Protein AF-A0A937Q5F5-F1 (afdb_monomer_lite)

Structure (mmCIF, N/CA/C/O backbone):
data_AF-A0A937Q5F5-F1
#
_entry.id   AF-A0A937Q5F5-F1
#
loop_
_atom_site.group_PDB
_atom_site.id
_atom_site.type_symbol
_atom_site.label_atom_id
_atom_site.label_alt_id
_atom_site.label_comp_id
_atom_site.label_asym_id
_atom_site.label_entity_id
_atom_site.label_seq_id
_atom_site.pdbx_PDB_ins_code
_atom_site.Cartn_x
_atom_site.Cartn_y
_atom_site.Cartn_z
_atom_site.occupancy
_atom_site.B_iso_or_equiv
_atom_site.auth_seq_id
_atom_site.auth_comp_id
_atom_site.auth_asym_id
_atom_site.auth_atom_id
_atom_site.pdbx_PDB_model_num
ATOM 1 N N . MET A 1 1 ? -38.219 29.237 96.004 1.00 42.75 1 MET A N 1
ATOM 2 C CA . MET A 1 1 ? -37.393 30.373 95.522 1.00 42.75 1 MET A CA 1
ATOM 3 C C . MET A 1 1 ? -35.942 29.954 95.736 1.00 42.75 1 MET A C 1
ATOM 5 O O . MET A 1 1 ? -35.649 29.585 96.855 1.00 42.75 1 MET A O 1
ATOM 9 N N . ASN A 1 2 ? -35.033 29.831 94.769 1.00 38.66 2 ASN A N 1
ATOM 10 C CA . ASN A 1 2 ? -34.826 30.553 93.514 1.00 38.66 2 ASN A CA 1
ATOM 11 C C . ASN A 1 2 ? -34.234 29.607 92.431 1.00 38.66 2 ASN A C 1
ATOM 13 O O . ASN A 1 2 ? -33.636 28.589 92.769 1.00 38.66 2 ASN A O 1
ATOM 17 N N . LYS A 1 3 ? -34.469 29.914 91.149 1.00 40.62 3 LYS A N 1
ATOM 18 C CA . LYS A 1 3 ? -34.240 29.069 89.954 1.00 40.62 3 LYS A CA 1
ATOM 19 C C . LYS A 1 3 ? -32.869 29.317 89.302 1.00 40.62 3 LYS A C 1
ATOM 21 O O . LYS A 1 3 ? -32.500 30.478 89.202 1.00 40.62 3 LYS A O 1
ATOM 26 N N . GLN A 1 4 ? -32.235 28.259 88.767 1.00 42.19 4 GLN A N 1
ATOM 27 C CA . GLN A 1 4 ? -31.394 28.172 87.536 1.00 42.19 4 GLN A CA 1
ATOM 28 C C . GLN A 1 4 ? -30.509 26.907 87.652 1.00 42.19 4 GLN A C 1
ATOM 30 O O . GLN A 1 4 ? -29.525 26.911 88.374 1.00 42.19 4 GLN A O 1
ATOM 35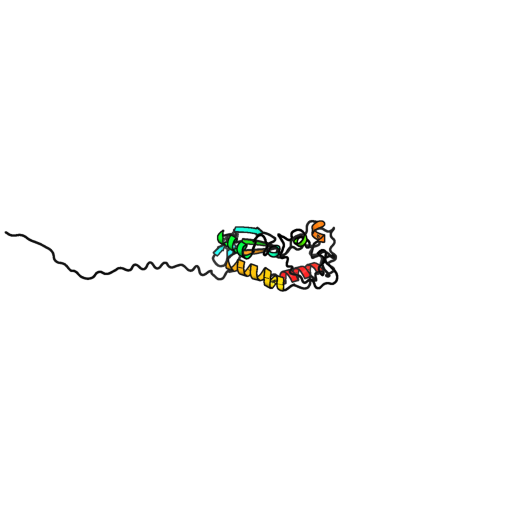 N N . ALA A 1 5 ? -30.905 25.703 87.232 1.00 44.06 5 ALA A N 1
ATOM 36 C CA . ALA A 1 5 ? -31.218 25.184 85.895 1.00 44.06 5 ALA A CA 1
ATOM 37 C C . ALA A 1 5 ? -30.025 25.145 84.910 1.00 44.06 5 ALA A C 1
ATOM 39 O O . ALA A 1 5 ? -29.689 26.147 84.295 1.00 44.06 5 ALA A O 1
ATOM 40 N N . PHE A 1 6 ? -29.532 23.913 84.705 1.00 36.31 6 PHE A N 1
ATOM 41 C CA . PHE A 1 6 ? -29.206 23.307 83.405 1.00 36.31 6 PHE A CA 1
ATOM 42 C C . PHE A 1 6 ? -28.008 23.855 82.600 1.00 36.31 6 PHE A C 1
ATOM 44 O O . PHE A 1 6 ? -28.139 24.828 81.873 1.00 36.31 6 PHE A O 1
ATOM 51 N N . LEU A 1 7 ? -26.887 23.117 82.589 1.00 39.84 7 LEU A N 1
ATOM 52 C CA . LEU A 1 7 ? -26.478 22.250 81.461 1.00 39.84 7 LEU A CA 1
ATOM 53 C C . LEU A 1 7 ? -25.015 21.797 81.597 1.00 39.84 7 LEU A C 1
ATOM 55 O O . LEU A 1 7 ? -24.061 22.551 81.439 1.00 39.84 7 LEU A O 1
ATOM 59 N N . THR A 1 8 ? -24.865 20.504 81.851 1.00 44.53 8 THR A N 1
ATOM 60 C CA . THR A 1 8 ? -23.674 19.690 81.614 1.00 44.53 8 THR A CA 1
ATOM 61 C C . THR A 1 8 ? -23.491 19.444 80.113 1.00 44.53 8 THR A C 1
ATOM 63 O O . THR A 1 8 ? -24.462 19.088 79.451 1.00 44.53 8 THR A O 1
ATOM 66 N N . ARG A 1 9 ? -22.251 19.521 79.597 1.00 41.06 9 ARG A N 1
ATOM 67 C CA . ARG A 1 9 ? -21.577 18.463 78.797 1.00 41.06 9 ARG A CA 1
ATOM 68 C C . ARG A 1 9 ? -20.384 18.984 77.977 1.00 41.06 9 ARG A C 1
ATOM 70 O O . ARG A 1 9 ? -20.542 19.814 77.097 1.00 41.06 9 ARG A O 1
ATOM 77 N N . ARG A 1 10 ? -19.237 18.341 78.234 1.00 40.47 10 ARG A N 1
ATOM 78 C CA . ARG A 1 10 ? -18.245 17.811 77.275 1.00 40.47 10 ARG A CA 1
ATOM 79 C C . ARG A 1 10 ? -17.782 18.727 76.136 1.00 40.47 10 ARG A C 1
ATOM 81 O O . ARG A 1 10 ? -18.389 18.765 75.072 1.00 40.47 10 ARG A O 1
ATOM 88 N N . TRP A 1 11 ? -16.599 19.299 76.328 1.00 39.03 11 TRP A N 1
ATOM 89 C CA . TRP A 1 11 ? -15.715 19.742 75.255 1.00 39.03 11 TRP A CA 1
ATOM 90 C C . TRP A 1 11 ? -14.651 18.668 75.040 1.00 39.03 11 TRP A C 1
ATOM 92 O O . TRP A 1 11 ? -13.646 18.670 75.735 1.00 39.03 11 TRP A O 1
ATOM 102 N N . ASP A 1 12 ? -14.889 17.746 74.108 1.00 42.41 12 ASP A N 1
ATOM 103 C CA . ASP A 1 12 ? -13.858 16.827 73.625 1.00 42.41 12 ASP A CA 1
ATOM 104 C C . ASP A 1 12 ? -13.930 16.715 72.098 1.00 42.41 12 ASP A C 1
ATOM 106 O O . ASP A 1 12 ? -14.893 16.205 71.529 1.00 42.41 12 ASP A O 1
ATOM 110 N N . LEU A 1 13 ? -12.831 17.160 71.485 1.00 37.19 13 LEU A N 1
ATOM 111 C CA . LEU A 1 13 ? -12.230 16.645 70.257 1.00 37.19 13 LEU A CA 1
ATOM 112 C C . LEU A 1 13 ? -12.966 16.910 68.933 1.00 37.19 13 LEU A C 1
ATOM 114 O O . LEU A 1 13 ? -13.782 16.136 68.437 1.00 37.19 13 LEU A O 1
ATOM 118 N N . ILE A 1 14 ? -12.500 17.982 68.290 1.00 43.34 14 ILE A N 1
ATOM 119 C CA . ILE A 1 14 ? -12.556 18.231 66.849 1.00 43.34 14 ILE A CA 1
ATOM 120 C C . ILE A 1 14 ? -11.994 16.999 66.114 1.00 43.34 14 ILE A C 1
ATOM 122 O O . ILE A 1 14 ? -10.783 16.795 66.050 1.00 43.34 14 ILE A O 1
ATOM 126 N N . ARG A 1 15 ? -12.870 16.163 65.546 1.00 40.41 15 ARG A N 1
ATOM 127 C CA . ARG A 1 15 ? -12.501 15.177 64.522 1.00 40.41 15 ARG A CA 1
ATOM 128 C C . ARG A 1 15 ? -12.729 15.800 63.151 1.00 40.41 15 ARG A C 1
ATOM 130 O O . ARG A 1 15 ? -13.853 15.882 62.669 1.00 40.41 15 ARG A O 1
ATOM 137 N N . ILE A 1 16 ? -11.633 16.240 62.544 1.00 44.41 16 ILE A N 1
ATOM 138 C CA . ILE A 1 16 ? -11.547 16.629 61.137 1.00 44.41 16 ILE A CA 1
ATOM 139 C C . ILE A 1 16 ? -11.804 15.368 60.302 1.00 44.41 16 ILE A C 1
ATOM 141 O O . ILE A 1 16 ? -10.960 14.475 60.231 1.00 44.41 16 ILE A O 1
ATOM 145 N N . GLY A 1 17 ? -12.992 15.268 59.711 1.00 38.72 17 GLY A N 1
ATOM 146 C CA . GLY A 1 17 ? -13.320 14.233 58.738 1.00 38.72 17 GL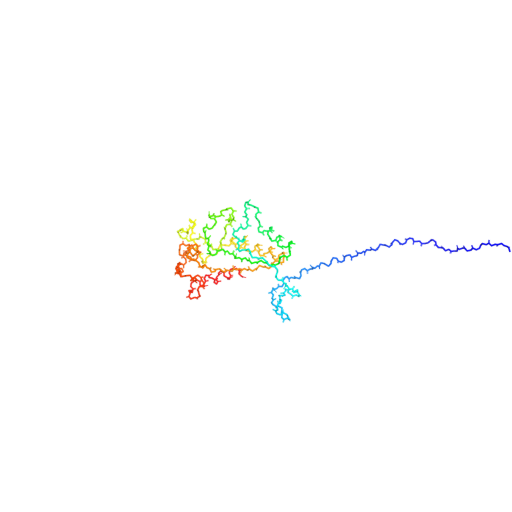Y A CA 1
ATOM 147 C C . GLY A 1 17 ? -12.706 14.576 57.385 1.00 38.72 17 GLY A C 1
ATOM 148 O O . GLY A 1 17 ? -13.282 15.348 56.626 1.00 38.72 17 GLY A O 1
ATOM 149 N N . TRP A 1 18 ? -11.544 14.002 57.074 1.00 44.38 18 TRP A N 1
ATOM 150 C CA . TRP A 1 18 ? -11.030 13.967 55.707 1.00 44.38 18 TRP A CA 1
ATOM 151 C C . TRP A 1 18 ? -11.821 12.923 54.916 1.00 44.38 18 TRP A C 1
ATOM 153 O O . TRP A 1 18 ? -11.555 11.725 55.004 1.00 44.38 18 TRP A O 1
ATOM 163 N N . LEU A 1 19 ? -12.816 13.376 54.155 1.00 43.62 19 LEU A N 1
ATOM 164 C CA . LEU A 1 19 ? -13.465 12.553 53.141 1.00 43.62 19 LEU A CA 1
ATOM 165 C C . LEU A 1 19 ? -12.536 12.508 51.918 1.00 43.62 19 LEU A C 1
ATOM 167 O O . LEU A 1 19 ? -12.553 13.397 51.070 1.00 43.62 19 LEU A O 1
ATOM 171 N N . VAL A 1 20 ? -11.678 11.491 51.846 1.00 47.59 20 VAL A N 1
ATOM 172 C CA . VAL A 1 20 ? -10.929 11.191 50.621 1.00 47.59 20 VAL A CA 1
ATOM 173 C C . VAL A 1 20 ? -11.903 10.523 49.654 1.00 47.59 20 VAL A C 1
ATOM 175 O O . VAL A 1 20 ? -12.188 9.331 49.753 1.00 47.59 20 VAL A O 1
ATOM 178 N N . LEU A 1 21 ? -12.442 11.310 48.723 1.00 48.53 21 LEU A N 1
ATOM 179 C CA . LEU A 1 21 ? -13.086 10.799 47.519 1.00 48.53 21 LEU A CA 1
ATOM 180 C C . LEU A 1 21 ? -11.994 10.146 46.664 1.00 48.53 21 LEU A C 1
ATOM 182 O O . LEU A 1 21 ? -11.306 10.806 45.887 1.00 48.53 21 LEU A O 1
ATOM 186 N N . LEU A 1 22 ? -11.807 8.837 46.842 1.00 47.66 22 LEU A N 1
ATOM 187 C CA . LEU A 1 22 ? -11.094 8.009 45.879 1.00 47.66 22 LEU A CA 1
ATOM 188 C C . LEU A 1 22 ? -11.922 8.010 44.591 1.00 47.66 22 LEU A C 1
ATOM 190 O O . LEU A 1 22 ? -12.813 7.184 44.402 1.00 47.66 22 LEU A O 1
ATOM 194 N N . LEU A 1 23 ? -11.627 8.957 43.699 1.00 51.00 23 LEU A N 1
ATOM 195 C CA . LEU A 1 23 ? -11.860 8.778 42.275 1.00 51.00 23 LEU A CA 1
ATOM 196 C C . LEU A 1 23 ? -11.047 7.548 41.880 1.00 51.00 23 LEU A C 1
ATOM 198 O O . LEU A 1 23 ? -9.856 7.637 41.585 1.00 51.00 23 LEU A O 1
ATOM 202 N N . ALA A 1 24 ? -11.688 6.382 41.916 1.00 47.09 24 ALA A N 1
ATOM 203 C CA . ALA A 1 24 ? -11.246 5.252 41.133 1.00 47.09 24 ALA A CA 1
ATOM 204 C C . ALA A 1 24 ? -11.334 5.719 39.679 1.00 47.09 24 ALA A C 1
ATOM 206 O O . ALA A 1 24 ? -12.370 5.596 39.027 1.00 47.09 24 ALA A O 1
ATOM 207 N N . ALA A 1 25 ? -10.253 6.326 39.188 1.00 48.62 25 ALA A N 1
ATOM 208 C CA . ALA A 1 25 ? -9.979 6.359 37.775 1.00 48.62 25 ALA A CA 1
ATOM 209 C C . ALA A 1 25 ? -9.931 4.888 37.389 1.00 48.62 25 ALA A C 1
ATOM 211 O O . ALA A 1 25 ? -8.908 4.231 37.585 1.00 48.62 25 ALA A O 1
ATOM 212 N N . ALA A 1 26 ? -11.068 4.356 36.936 1.00 45.88 26 ALA A N 1
ATOM 213 C CA . ALA A 1 26 ? -11.103 3.118 36.203 1.00 45.88 26 ALA A CA 1
ATOM 214 C C . ALA A 1 26 ? -10.119 3.352 35.067 1.00 45.88 26 ALA A C 1
ATOM 216 O O . ALA A 1 26 ? -10.419 4.018 34.077 1.00 45.88 26 ALA A O 1
ATOM 217 N N . HIS A 1 27 ? -8.891 2.889 35.271 1.00 42.22 27 HIS A N 1
ATOM 218 C CA . HIS A 1 27 ? -8.016 2.613 34.172 1.00 42.22 27 HIS A CA 1
ATOM 219 C C . HIS A 1 27 ? -8.824 1.583 33.411 1.00 42.22 27 HIS A C 1
ATOM 221 O O . HIS A 1 27 ? -8.938 0.433 33.835 1.00 42.22 27 HIS A O 1
ATOM 227 N N . VAL A 1 28 ? -9.480 2.030 32.340 1.00 46.34 28 VAL A N 1
ATOM 228 C CA . VAL A 1 28 ? -9.806 1.142 31.244 1.00 46.34 28 VAL A CA 1
ATOM 229 C C . VAL A 1 28 ? -8.432 0.689 30.789 1.00 46.34 28 VAL A C 1
ATOM 231 O O . VAL A 1 28 ? -7.784 1.323 29.962 1.00 46.34 28 VAL A O 1
ATOM 234 N N . THR A 1 29 ? -7.919 -0.345 31.451 1.00 41.41 29 THR A N 1
ATOM 235 C CA . T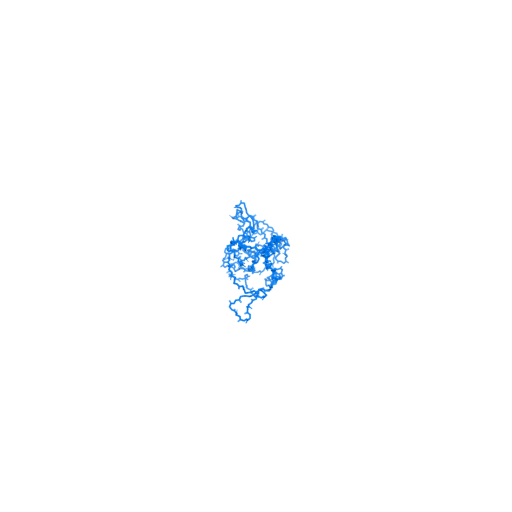HR A 1 29 ? -6.843 -1.144 30.925 1.00 41.41 29 THR A CA 1
ATOM 236 C C . THR A 1 29 ? -7.399 -1.579 29.589 1.00 41.41 29 THR A C 1
ATOM 238 O O . THR A 1 29 ? -8.401 -2.294 29.523 1.00 41.41 29 THR A O 1
ATOM 241 N N . ALA A 1 30 ? -6.855 -1.003 28.517 1.00 47.16 30 ALA A N 1
ATOM 242 C CA . ALA A 1 30 ? -7.168 -1.456 27.184 1.00 47.16 30 ALA A CA 1
ATOM 243 C C . ALA A 1 30 ? -6.852 -2.948 27.212 1.00 47.16 30 ALA A C 1
ATOM 245 O O . ALA A 1 30 ? -5.687 -3.335 27.325 1.00 47.16 30 ALA A O 1
ATOM 246 N N . ALA A 1 31 ? -7.901 -3.777 27.244 1.00 47.53 31 ALA A N 1
ATOM 247 C CA . ALA A 1 31 ? -7.747 -5.203 27.057 1.00 47.53 31 ALA A CA 1
ATOM 248 C C . ALA A 1 31 ? -6.872 -5.362 25.807 1.00 47.53 31 ALA A C 1
ATOM 250 O O . ALA A 1 31 ? -7.068 -4.581 24.865 1.00 47.53 31 ALA A O 1
ATOM 251 N N . PRO A 1 32 ? -5.877 -6.270 25.815 1.00 49.59 32 PRO A N 1
ATOM 252 C CA . PRO A 1 32 ? -5.025 -6.469 24.651 1.00 49.59 32 PRO A CA 1
ATOM 253 C C . PRO A 1 32 ? -5.940 -6.563 23.437 1.00 49.59 32 PRO A C 1
ATOM 255 O O . PRO A 1 32 ? -6.878 -7.360 23.472 1.00 49.59 32 PRO A O 1
ATOM 258 N N . ALA A 1 33 ? -5.737 -5.669 22.462 1.00 60.97 33 ALA A N 1
ATOM 259 C CA . ALA A 1 33 ? -6.608 -5.561 21.302 1.00 60.97 33 ALA A CA 1
ATOM 260 C C . ALA A 1 33 ? -6.712 -6.955 20.679 1.00 60.97 33 ALA A C 1
ATOM 262 O O . ALA A 1 33 ? -5.737 -7.504 20.162 1.00 60.97 33 ALA A O 1
ATOM 263 N N . GLY A 1 34 ? -7.870 -7.572 20.856 1.00 67.38 34 GLY A N 1
ATOM 264 C CA . GLY A 1 34 ? -8.220 -8.833 20.259 1.00 67.38 34 GLY A CA 1
ATOM 265 C C . GLY A 1 34 ? -8.436 -8.639 18.767 1.00 67.38 34 GLY A C 1
ATOM 266 O O . GLY A 1 34 ? -8.537 -7.534 18.231 1.00 67.38 34 GLY A O 1
ATOM 267 N N . ARG A 1 35 ? -8.500 -9.758 18.058 1.00 85.38 35 ARG A N 1
ATOM 268 C CA . ARG A 1 35 ? -8.834 -9.758 16.639 1.00 85.38 35 ARG A CA 1
ATOM 269 C C . ARG A 1 35 ? -10.254 -9.212 16.456 1.00 85.38 35 ARG A C 1
ATOM 271 O O . ARG A 1 35 ? -11.175 -9.703 17.104 1.00 85.38 35 ARG A O 1
ATOM 278 N N . LEU A 1 36 ? -10.428 -8.246 15.550 1.00 91.62 36 LEU A N 1
ATOM 279 C CA . LEU A 1 36 ? -11.756 -7.822 15.109 1.00 91.62 36 LEU A CA 1
ATOM 280 C C . LEU A 1 36 ? -12.452 -9.011 14.439 1.00 91.62 36 LEU A C 1
ATOM 282 O O . LEU A 1 36 ? -11.933 -9.597 13.487 1.00 91.62 36 LEU A O 1
ATOM 286 N N . GLU A 1 37 ? -13.618 -9.379 14.946 1.00 93.75 37 GLU A N 1
ATOM 287 C CA . GLU A 1 37 ? -14.374 -10.535 14.478 1.00 93.75 37 GLU A CA 1
ATOM 288 C C . GLU A 1 37 ? -15.873 -10.232 14.459 1.00 93.75 37 GLU A C 1
ATOM 290 O O . GLU A 1 37 ? -16.355 -9.345 15.165 1.00 93.75 37 GLU A O 1
ATOM 295 N N . ILE A 1 38 ? -16.631 -10.972 13.652 1.00 94.25 38 ILE A N 1
ATOM 296 C CA . ILE A 1 38 ? -18.095 -10.896 13.671 1.00 94.25 38 ILE A CA 1
ATOM 297 C C . ILE A 1 38 ? -18.582 -11.439 15.022 1.00 94.25 38 ILE A C 1
ATOM 299 O O . ILE A 1 38 ? -18.146 -12.505 15.461 1.00 94.25 38 ILE A O 1
ATOM 303 N N . CYS A 1 39 ? -19.476 -10.722 15.706 1.00 91.88 39 CYS A N 1
ATOM 304 C CA . CYS A 1 39 ? -20.001 -11.146 17.000 1.00 91.88 39 CYS A CA 1
ATOM 305 C C . CYS A 1 39 ? -20.879 -12.407 16.843 1.00 91.88 39 CYS A C 1
ATOM 307 O O . CYS A 1 39 ? -21.925 -12.336 16.197 1.00 91.88 39 CYS A O 1
ATOM 309 N N . PRO A 1 40 ? -20.539 -13.549 17.481 1.00 90.50 40 PRO A N 1
ATOM 310 C CA . PRO A 1 40 ? -21.291 -14.796 17.307 1.00 90.50 40 PRO A CA 1
ATOM 311 C C . PRO A 1 40 ? -22.741 -14.726 17.802 1.00 90.50 40 PRO A C 1
ATOM 313 O O . PRO A 1 40 ? -23.604 -15.427 17.286 1.00 90.50 40 PRO A O 1
ATOM 316 N N . LYS A 1 41 ? -23.013 -13.892 18.817 1.00 91.62 41 LYS A N 1
ATOM 317 C CA . LYS A 1 41 ? -24.359 -13.708 19.388 1.00 91.62 41 LYS A CA 1
ATOM 318 C C . LYS A 1 41 ? -25.203 -12.700 18.606 1.00 91.62 41 LYS A C 1
ATOM 320 O O . LYS A 1 41 ? -26.427 -12.781 18.635 1.00 91.62 41 LYS A O 1
ATOM 325 N N . HIS A 1 42 ? -24.553 -11.752 17.930 1.00 90.31 42 HIS A N 1
ATOM 326 C CA . HIS A 1 42 ? -25.201 -10.681 17.180 1.00 90.31 42 HIS A CA 1
ATOM 327 C C . HIS A 1 42 ? -24.430 -10.436 15.871 1.00 90.31 42 HIS A C 1
ATOM 329 O O . HIS A 1 42 ? -23.615 -9.516 15.812 1.00 90.31 42 HIS A O 1
ATOM 335 N N . PRO A 1 43 ? -24.677 -11.231 14.812 1.00 90.88 43 PRO A N 1
ATOM 336 C CA . PRO A 1 43 ? -23.837 -11.264 13.607 1.00 90.88 43 PRO A CA 1
ATOM 337 C C . PRO A 1 43 ? -23.850 -9.970 12.775 1.00 90.88 43 PRO A C 1
ATOM 339 O O . PRO A 1 43 ? -23.111 -9.859 11.804 1.00 90.88 43 PRO A O 1
ATOM 342 N N . TYR A 1 44 ? -24.663 -8.984 13.158 1.00 90.12 44 TYR A N 1
ATOM 343 C CA . TYR A 1 44 ? -24.685 -7.642 12.570 1.00 90.12 44 TYR A CA 1
ATOM 344 C C . TYR A 1 44 ? -23.647 -6.683 13.175 1.00 90.12 44 TYR A C 1
ATOM 346 O O . TYR A 1 44 ? -23.510 -5.560 12.698 1.00 90.12 44 TYR A O 1
ATOM 354 N N . TYR A 1 45 ? -22.932 -7.096 14.225 1.00 91.25 45 TYR A N 1
ATOM 355 C CA . TYR A 1 45 ? -21.942 -6.272 14.918 1.00 91.25 45 TYR A CA 1
ATOM 356 C C . TYR A 1 45 ? -20.576 -6.943 14.926 1.00 91.25 45 TYR A C 1
ATOM 358 O O . TYR A 1 45 ? -20.468 -8.171 14.956 1.00 91.25 45 TYR A O 1
ATOM 366 N N . PHE A 1 46 ? -19.527 -6.129 14.986 1.00 94.75 46 PHE A N 1
ATOM 367 C CA . PHE A 1 46 ? -18.189 -6.621 15.273 1.00 94.75 46 PHE A CA 1
ATOM 368 C C . PHE A 1 46 ? -17.952 -6.699 16.779 1.00 94.75 46 PHE A C 1
ATOM 370 O O . PHE A 1 46 ? -18.602 -6.013 17.575 1.00 94.75 46 PHE A O 1
ATOM 377 N N . ARG A 1 47 ? -16.984 -7.519 17.175 1.00 93.00 47 ARG A N 1
ATOM 378 C CA . ARG A 1 47 ? -16.395 -7.490 18.508 1.00 93.00 47 ARG A CA 1
ATOM 379 C C . ARG A 1 47 ? -14.876 -7.524 18.437 1.00 93.00 47 ARG A C 1
ATOM 381 O O . ARG A 1 47 ? -14.296 -8.045 17.492 1.00 93.00 47 ARG A O 1
ATOM 388 N N . ASP A 1 48 ? -14.266 -6.977 19.473 1.00 89.81 48 ASP A N 1
ATOM 389 C CA . ASP A 1 48 ? -12.845 -7.069 19.772 1.00 89.81 48 ASP A CA 1
ATOM 390 C C . ASP A 1 48 ? -12.737 -7.522 21.235 1.00 89.81 48 ASP A C 1
ATOM 392 O O . ASP A 1 48 ? -13.044 -6.772 22.173 1.00 89.81 48 ASP A O 1
ATOM 396 N N . GLY A 1 49 ? -12.418 -8.806 21.418 1.00 87.38 49 GLY A N 1
ATOM 397 C CA . GLY A 1 49 ? -12.502 -9.469 22.714 1.00 87.38 49 GLY A CA 1
ATOM 398 C C . GLY A 1 49 ? -13.941 -9.470 23.240 1.00 87.38 49 GLY A C 1
ATOM 399 O O . GLY A 1 49 ? -14.831 -10.095 22.654 1.00 87.38 49 GLY A O 1
ATOM 400 N N . SER A 1 50 ? -14.166 -8.780 24.359 1.00 84.62 50 SER A N 1
ATOM 401 C CA . SER A 1 50 ? -15.488 -8.592 24.974 1.00 84.62 50 SER A CA 1
ATOM 402 C C . SER A 1 50 ? -16.204 -7.309 24.532 1.00 84.62 50 SER A C 1
ATOM 404 O O . SER A 1 50 ? -17.373 -7.120 24.870 1.00 84.62 50 SER A O 1
ATOM 406 N N . ARG A 1 51 ? -15.529 -6.417 23.795 1.00 86.88 51 ARG A N 1
ATOM 407 C CA . ARG A 1 51 ? -16.087 -5.124 23.376 1.00 86.88 51 ARG A CA 1
ATOM 408 C C . ARG A 1 51 ? -16.880 -5.292 22.088 1.00 86.88 51 ARG A C 1
ATOM 410 O O . ARG A 1 51 ? -16.352 -5.842 21.129 1.00 86.88 51 ARG A O 1
ATOM 417 N N . HIS A 1 52 ? -18.102 -4.771 22.035 1.00 90.62 52 HIS A N 1
ATOM 418 C CA . HIS A 1 52 ? -18.811 -4.590 20.767 1.00 90.62 52 HIS A CA 1
ATOM 419 C C . HIS A 1 52 ? -18.244 -3.369 20.041 1.00 90.62 52 HIS A C 1
ATOM 421 O O . HIS A 1 52 ? -18.016 -2.330 20.661 1.00 90.62 52 HIS A O 1
ATOM 427 N N . ILE A 1 53 ? -18.022 -3.502 18.737 1.00 92.44 53 ILE A N 1
ATOM 428 C CA . ILE A 1 53 ? -17.418 -2.478 17.890 1.00 92.44 53 ILE A CA 1
ATOM 429 C C . ILE A 1 53 ? -18.405 -2.102 16.787 1.00 92.44 53 ILE A C 1
ATOM 431 O O . ILE A 1 53 ? -18.912 -2.956 16.057 1.00 92.44 53 ILE A O 1
ATOM 435 N N . VAL A 1 54 ? -18.639 -0.799 16.655 1.00 92.81 54 VAL A N 1
ATOM 436 C CA . VAL A 1 54 ? -19.221 -0.183 15.461 1.00 92.81 54 VAL A CA 1
ATOM 437 C C . VAL A 1 54 ? -18.083 0.529 14.745 1.00 92.81 54 VAL A C 1
ATOM 439 O O . VAL A 1 54 ? -17.378 1.326 15.366 1.00 92.81 54 VAL A O 1
ATOM 442 N N . LEU A 1 55 ? -17.882 0.215 13.467 1.00 94.25 55 LEU A N 1
ATOM 443 C CA . LEU A 1 55 ? -16.887 0.891 12.641 1.00 94.25 55 LEU A CA 1
ATOM 444 C C . LEU A 1 55 ? -17.487 2.204 12.134 1.00 94.25 55 LEU A C 1
ATOM 446 O O . LEU A 1 55 ? -18.465 2.204 11.390 1.00 94.25 55 LEU A O 1
ATOM 450 N N . VAL A 1 56 ? -16.909 3.317 12.568 1.00 95.62 56 VAL A N 1
ATOM 451 C CA . VAL A 1 56 ? -17.229 4.673 12.122 1.00 95.62 56 VAL A CA 1
ATOM 452 C C . VAL A 1 56 ? -16.013 5.170 11.369 1.00 95.62 56 VAL A C 1
ATOM 454 O O . VAL A 1 56 ? -14.923 5.263 11.937 1.00 95.62 56 VAL A O 1
ATOM 457 N N . GLY A 1 57 ? -16.194 5.406 10.073 1.00 93.69 57 GLY A N 1
ATOM 458 C CA . GLY A 1 57 ? -15.094 5.328 9.133 1.00 93.69 57 GLY A CA 1
ATOM 459 C C . GLY A 1 57 ? -14.997 6.454 8.123 1.00 93.69 57 GLY A C 1
ATOM 460 O O . GLY A 1 57 ? -15.993 7.078 7.764 1.00 93.69 57 GLY A O 1
ATOM 461 N N . VAL A 1 58 ? -13.783 6.634 7.608 1.00 93.50 58 VAL A N 1
ATOM 462 C CA . VAL A 1 58 ? -13.481 7.458 6.433 1.00 93.50 58 VAL A CA 1
ATOM 463 C C . VAL A 1 58 ? -12.713 6.639 5.391 1.00 93.50 58 VAL A C 1
ATOM 465 O O . VAL A 1 58 ? -12.131 5.597 5.697 1.00 93.50 58 VAL A O 1
ATOM 468 N N . SER A 1 59 ? -12.726 7.100 4.140 1.00 89.62 59 SER A N 1
ATOM 469 C CA . SER A 1 59 ? -12.001 6.465 3.035 1.00 89.62 59 SER A CA 1
ATOM 470 C C . SER A 1 59 ? -11.098 7.484 2.350 1.00 89.62 59 SER A C 1
ATOM 472 O O . SER A 1 59 ? -11.535 8.197 1.446 1.00 89.62 59 SER A O 1
ATOM 474 N N . ASP A 1 60 ? -9.826 7.500 2.725 1.00 82.06 60 ASP A N 1
ATOM 475 C CA . ASP A 1 60 ? -8.764 8.246 2.065 1.00 82.06 60 ASP A CA 1
ATOM 476 C C . ASP A 1 60 ? -7.781 7.259 1.426 1.00 82.06 60 ASP A C 1
ATOM 478 O O . ASP A 1 60 ? -7.074 6.511 2.076 1.00 82.06 60 ASP A O 1
ATOM 482 N N . ARG A 1 61 ? -7.755 7.212 0.097 1.00 86.94 61 ARG A N 1
ATOM 483 C CA . ARG A 1 61 ? -7.092 6.121 -0.634 1.00 86.94 61 ARG A CA 1
ATOM 484 C C . ARG A 1 61 ? -5.590 6.315 -0.858 1.00 86.94 61 ARG A C 1
ATOM 486 O O . ARG A 1 61 ? -4.953 5.459 -1.449 1.00 86.94 61 ARG A O 1
ATOM 493 N N . GLN A 1 62 ? -5.033 7.466 -0.485 1.00 86.94 62 GLN A N 1
ATOM 494 C CA . GLN A 1 62 ? -3.727 7.925 -0.986 1.00 86.94 62 GLN A CA 1
ATOM 495 C C . GLN A 1 62 ? -2.743 8.319 0.119 1.00 86.94 62 GLN A C 1
ATOM 497 O O . GLN A 1 62 ? -1.732 8.971 -0.157 1.00 86.94 62 GLN A O 1
ATOM 502 N N . LEU A 1 63 ? -3.009 7.956 1.376 1.00 89.25 63 LEU A N 1
ATOM 503 C CA . LEU A 1 63 ? -2.200 8.426 2.499 1.00 89.25 63 LEU A CA 1
ATOM 504 C C . LEU A 1 63 ? -0.749 7.948 2.406 1.00 89.25 63 LEU A C 1
ATOM 506 O O . LEU A 1 63 ? 0.161 8.713 2.723 1.00 89.25 63 LEU A O 1
ATOM 510 N N . PHE A 1 64 ? -0.503 6.738 1.898 1.00 89.38 64 PHE A N 1
ATOM 511 C CA . PHE A 1 64 ? 0.857 6.232 1.691 1.00 89.38 64 PHE A CA 1
ATOM 512 C C . PHE A 1 64 ? 1.639 6.984 0.597 1.00 89.38 64 PHE A C 1
ATOM 514 O O . PHE A 1 64 ? 2.870 7.022 0.655 1.00 89.38 64 PHE A O 1
ATOM 521 N N . SER A 1 65 ? 0.947 7.633 -0.348 1.00 84.38 65 SER A N 1
ATOM 522 C CA . SER A 1 65 ? 1.550 8.449 -1.413 1.00 84.38 65 SER A CA 1
ATOM 523 C C . SER A 1 65 ? 1.735 9.917 -1.019 1.00 84.38 65 SER A C 1
ATOM 525 O O . SER A 1 65 ? 2.721 10.536 -1.417 1.00 84.38 65 SER A O 1
ATOM 527 N N . ILE A 1 66 ? 0.801 10.482 -0.246 1.00 88.19 66 ILE A N 1
ATOM 528 C CA . ILE A 1 66 ? 0.904 11.856 0.264 1.00 88.19 66 ILE A CA 1
ATOM 529 C C . ILE A 1 66 ? 1.906 11.884 1.417 1.00 88.19 66 ILE A C 1
ATOM 531 O O . ILE A 1 66 ? 2.857 12.653 1.358 1.00 88.19 66 ILE A O 1
ATOM 535 N N . TRP A 1 67 ? 1.720 11.015 2.420 1.00 90.00 67 TRP A N 1
ATOM 536 C CA . TRP A 1 67 ? 2.496 10.817 3.655 1.00 90.00 67 TRP A CA 1
ATOM 537 C C . TRP A 1 67 ? 2.774 12.085 4.469 1.00 90.00 67 TRP A C 1
ATOM 539 O O . TRP A 1 67 ? 2.327 12.206 5.610 1.00 90.00 67 TRP A O 1
ATOM 549 N N . ARG A 1 68 ? 3.510 13.030 3.883 1.00 89.50 68 ARG A N 1
ATOM 550 C CA . ARG A 1 68 ? 3.737 14.406 4.324 1.00 89.50 68 ARG A CA 1
ATOM 551 C C . ARG A 1 68 ? 3.941 15.308 3.103 1.00 89.50 68 ARG A C 1
ATOM 553 O O . ARG A 1 68 ? 4.627 14.901 2.164 1.00 89.50 68 ARG A O 1
ATOM 560 N N . ASN A 1 69 ? 3.432 16.538 3.151 1.00 85.19 69 ASN A N 1
ATOM 561 C CA . ASN A 1 69 ? 3.663 17.541 2.104 1.00 85.19 69 ASN A CA 1
ATOM 562 C C . ASN A 1 69 ? 3.967 18.938 2.670 1.00 85.19 69 ASN A C 1
ATOM 564 O O . ASN A 1 69 ? 3.818 19.196 3.866 1.00 85.19 69 ASN A O 1
ATOM 568 N N . ASP A 1 70 ? 4.409 19.832 1.789 1.00 80.88 70 ASP A N 1
ATOM 569 C CA . ASP A 1 70 ? 4.770 21.226 2.078 1.00 80.88 70 ASP A CA 1
ATOM 570 C C . ASP A 1 70 ? 3.571 22.096 2.491 1.00 80.88 70 ASP A C 1
ATOM 572 O O . ASP A 1 70 ? 3.736 23.091 3.193 1.00 80.88 70 ASP A O 1
ATOM 576 N N . LYS A 1 71 ? 2.352 21.679 2.135 1.00 82.75 71 LYS A N 1
ATOM 577 C CA . LYS A 1 71 ? 1.088 22.300 2.561 1.00 82.75 71 LYS A CA 1
ATOM 578 C C . LYS A 1 71 ? 0.674 21.938 3.991 1.00 82.75 71 LYS A C 1
ATOM 580 O O . LYS A 1 71 ? -0.390 22.353 4.440 1.00 82.75 71 LYS A O 1
ATOM 585 N N . GLY A 1 72 ? 1.500 21.177 4.711 1.00 86.94 72 GLY A N 1
ATOM 586 C CA . GLY A 1 72 ? 1.322 20.888 6.133 1.00 86.94 72 GLY A CA 1
ATOM 587 C C . GLY A 1 72 ? 0.604 19.575 6.447 1.00 86.94 72 GLY A C 1
ATOM 588 O O . GLY A 1 72 ? 0.398 19.286 7.630 1.00 86.94 72 GLY A O 1
ATOM 589 N N . PHE A 1 73 ? 0.265 18.756 5.441 1.00 89.75 73 PHE A N 1
ATOM 590 C CA . PHE A 1 73 ? -0.271 17.417 5.695 1.00 89.75 73 PHE A CA 1
ATOM 591 C C . PHE A 1 73 ? 0.769 16.547 6.406 1.00 89.75 73 PHE A C 1
ATOM 593 O O . PHE A 1 73 ? 1.953 16.546 6.061 1.00 89.75 73 PHE A O 1
ATOM 600 N N . SER A 1 74 ? 0.306 15.754 7.369 1.00 92.69 74 SER A N 1
ATOM 601 C CA . SER A 1 74 ? 1.091 14.722 8.035 1.00 92.69 74 SER A CA 1
ATOM 602 C C . SER A 1 74 ? 0.187 13.556 8.389 1.00 92.69 74 SER A C 1
ATOM 604 O O . SER A 1 74 ? -0.813 13.748 9.077 1.00 92.69 74 SER A O 1
ATOM 606 N N . TRP A 1 75 ? 0.565 12.346 7.988 1.00 93.94 75 TRP A N 1
ATOM 607 C CA . TRP A 1 75 ? -0.209 11.151 8.307 1.00 93.94 75 TRP A CA 1
ATOM 608 C C . TRP A 1 75 ? -0.392 10.925 9.815 1.00 93.94 75 TRP A C 1
ATOM 610 O O . TRP A 1 75 ? -1.417 10.392 10.226 1.00 93.94 75 TRP A O 1
ATOM 620 N N . GLN A 1 76 ? 0.567 11.342 10.655 1.00 95.44 76 GLN A N 1
ATOM 621 C CA . GLN A 1 76 ? 0.401 11.242 12.108 1.00 95.44 76 GLN A CA 1
ATOM 622 C C . GLN A 1 76 ? -0.699 12.173 12.611 1.00 95.44 76 GLN A C 1
ATOM 624 O O . GLN A 1 76 ? -1.554 11.729 13.366 1.00 95.44 76 GLN A O 1
ATOM 629 N N . LYS A 1 77 ? -0.702 13.429 12.139 1.00 95.88 77 LYS A N 1
ATOM 630 C CA . LYS A 1 77 ? -1.744 14.402 12.492 1.00 95.88 77 LYS A CA 1
ATOM 631 C C . LYS A 1 77 ? -3.105 13.926 12.006 1.00 95.88 77 LYS A C 1
ATOM 633 O O . LYS A 1 77 ? -4.058 13.994 12.752 1.00 95.88 77 LYS A O 1
ATOM 638 N N . TYR A 1 78 ? -3.160 13.343 10.811 1.00 95.38 78 TYR A N 1
ATOM 639 C CA . TYR A 1 78 ? -4.378 12.720 10.309 1.00 95.38 78 TYR A CA 1
ATOM 640 C C . TYR A 1 78 ? -4.919 11.643 11.264 1.00 95.38 78 TYR A C 1
ATOM 642 O O . TYR A 1 78 ? -6.098 11.662 11.593 1.00 95.38 78 TYR A O 1
ATOM 650 N N . LEU A 1 79 ? -4.074 10.730 11.760 1.00 97.00 79 LEU A N 1
ATOM 651 C CA . LEU A 1 79 ? -4.520 9.732 12.739 1.00 97.00 79 LEU A CA 1
ATOM 652 C C . LEU A 1 79 ? -4.915 10.359 14.086 1.00 97.00 79 LEU A C 1
ATOM 654 O O . LEU A 1 79 ? -5.841 9.859 14.724 1.00 97.00 79 LEU A O 1
ATOM 658 N N . ASP A 1 80 ? -4.230 11.421 14.520 1.00 97.81 80 ASP A N 1
ATOM 659 C CA . ASP A 1 80 ? -4.612 12.191 15.711 1.00 97.81 80 ASP A CA 1
ATOM 660 C C . ASP A 1 80 ? -6.005 12.818 15.529 1.00 97.81 80 ASP A C 1
ATOM 662 O O . ASP A 1 80 ? -6.859 12.650 16.397 1.00 97.81 80 ASP A O 1
ATOM 666 N N . ASP A 1 81 ? -6.271 13.424 14.368 1.00 96.56 81 ASP A N 1
ATOM 667 C CA . ASP A 1 81 ? -7.558 14.027 14.018 1.00 96.56 81 ASP A CA 1
ATOM 668 C C . ASP A 1 81 ? -8.676 12.972 14.011 1.00 96.56 81 ASP A C 1
ATOM 670 O O . ASP A 1 81 ? -9.750 13.204 14.570 1.00 96.56 81 ASP A O 1
ATOM 674 N N . LEU A 1 82 ? -8.435 11.787 13.428 1.00 97.12 82 LEU A N 1
ATOM 675 C CA . LEU A 1 82 ? -9.404 10.685 13.461 1.00 97.12 82 LEU A CA 1
ATOM 676 C C . LEU A 1 82 ? -9.738 10.283 14.902 1.00 97.12 82 LEU A C 1
ATOM 678 O O . LEU A 1 82 ? -10.913 10.156 15.254 1.00 97.12 82 LEU A O 1
ATOM 682 N N . ALA A 1 83 ? -8.716 10.118 15.742 1.00 96.94 83 ALA A N 1
ATOM 683 C CA . ALA A 1 83 ? -8.889 9.729 17.135 1.00 96.94 83 ALA A CA 1
ATOM 684 C C . ALA A 1 83 ? -9.639 10.801 17.947 1.00 96.94 83 ALA A C 1
ATOM 686 O O . ALA A 1 83 ? -10.560 10.463 18.695 1.00 96.94 83 ALA A O 1
ATOM 687 N N . GLU A 1 84 ? -9.301 12.082 17.766 1.00 97.81 84 GLU A N 1
ATOM 688 C CA . GLU A 1 84 ? -9.970 13.220 18.413 1.00 97.81 84 GLU A CA 1
ATOM 689 C C . GLU A 1 84 ? -11.469 13.255 18.081 1.00 97.81 84 GLU A C 1
ATOM 691 O O . GLU A 1 84 ? -12.310 13.453 18.962 1.00 97.81 84 GLU A O 1
ATOM 696 N N . HIS A 1 85 ? -11.817 12.950 16.829 1.00 97.12 85 HIS A N 1
ATOM 697 C CA . HIS A 1 85 ? -13.197 12.923 16.343 1.00 97.12 85 HIS A CA 1
ATOM 698 C C . HIS A 1 85 ? -13.890 11.564 16.523 1.00 97.12 85 HIS A C 1
ATOM 700 O O . HIS A 1 85 ? -15.014 11.377 16.054 1.00 97.12 85 HIS A O 1
ATOM 706 N N . ARG A 1 86 ? -13.259 10.619 17.236 1.00 95.69 86 ARG A N 1
ATOM 707 C CA . ARG A 1 86 ? -13.783 9.268 17.513 1.00 95.69 86 ARG A CA 1
ATOM 708 C C . ARG A 1 86 ? -14.088 8.451 16.249 1.00 95.69 86 ARG A C 1
ATOM 710 O O . ARG A 1 86 ? -14.962 7.583 16.264 1.00 95.69 86 ARG A O 1
ATOM 717 N N . ILE A 1 87 ? -13.352 8.709 15.173 1.00 97.50 87 ILE A N 1
ATOM 718 C CA . ILE A 1 87 ? -13.332 7.888 13.964 1.00 97.50 87 ILE A CA 1
ATOM 719 C C . ILE A 1 87 ? -12.366 6.731 14.226 1.00 97.50 87 ILE A C 1
ATOM 721 O O . ILE A 1 87 ? -11.196 6.943 14.537 1.00 97.50 87 ILE A O 1
ATOM 725 N N . ASN A 1 88 ? -12.859 5.498 14.132 1.00 95.81 88 ASN A N 1
ATOM 726 C CA . ASN A 1 88 ? -12.113 4.294 14.510 1.00 95.81 88 ASN A CA 1
ATOM 727 C C . ASN A 1 88 ? -11.852 3.352 13.329 1.00 95.81 88 ASN A C 1
ATOM 729 O O . ASN A 1 88 ? -11.376 2.239 13.533 1.00 95.81 88 ASN A O 1
ATOM 733 N N . TYR A 1 89 ? -12.167 3.771 12.106 1.00 96.62 89 TYR A N 1
ATOM 734 C CA . TYR A 1 89 ? -11.918 3.002 10.897 1.00 96.62 89 TYR A CA 1
ATOM 735 C C . TYR A 1 89 ? -11.376 3.902 9.790 1.00 96.62 89 TYR A C 1
ATOM 737 O O . TYR A 1 89 ? -11.861 5.014 9.570 1.00 96.62 89 TYR A O 1
ATOM 745 N N . VAL A 1 90 ? -10.407 3.383 9.045 1.00 96.44 90 VAL A N 1
ATOM 746 C CA . VAL A 1 90 ? -9.911 4.019 7.831 1.00 96.44 90 VAL A CA 1
ATOM 747 C C . VAL A 1 90 ? -9.639 2.984 6.747 1.00 96.44 90 VAL A C 1
ATOM 749 O O . VAL A 1 90 ? -9.005 1.960 6.999 1.00 96.44 90 VAL A O 1
ATOM 752 N N . ARG A 1 91 ? -10.096 3.264 5.524 1.00 95.06 91 ARG A N 1
ATOM 753 C CA . ARG A 1 91 ? -9.760 2.475 4.333 1.00 95.06 91 ARG A CA 1
ATOM 754 C C . ARG A 1 91 ? -8.585 3.099 3.592 1.00 95.06 91 ARG A C 1
ATOM 756 O O . ARG A 1 91 ? -8.683 4.252 3.188 1.00 95.06 91 ARG A O 1
ATOM 763 N N . GLN A 1 92 ? -7.531 2.317 3.364 1.00 93.88 92 GLN A N 1
ATOM 764 C CA . GLN A 1 92 ? -6.300 2.744 2.698 1.00 93.88 92 GLN A CA 1
ATOM 765 C C . GLN A 1 92 ? -5.905 1.782 1.585 1.00 93.88 92 GLN A C 1
ATOM 767 O O . GLN A 1 92 ? -5.826 0.574 1.811 1.00 93.88 92 GLN A O 1
ATOM 772 N N . ASP A 1 93 ? -5.577 2.314 0.410 1.00 92.06 93 ASP A N 1
ATOM 773 C CA . ASP A 1 93 ? -4.858 1.531 -0.592 1.00 92.06 93 ASP A CA 1
ATOM 774 C C . ASP A 1 93 ? -3.397 1.463 -0.135 1.00 92.06 93 ASP A C 1
ATOM 776 O O . ASP A 1 93 ? -2.800 2.500 0.153 1.00 92.06 93 ASP A O 1
ATOM 780 N N . VAL A 1 94 ? -2.822 0.260 -0.016 1.00 92.75 94 VAL A N 1
ATOM 781 C CA . VAL A 1 94 ? -1.438 0.095 0.475 1.00 92.75 94 VAL A CA 1
ATOM 782 C C . VAL A 1 94 ? -0.498 0.938 -0.390 1.00 92.75 94 VAL A C 1
ATOM 784 O O . VAL A 1 94 ? 0.288 1.746 0.101 1.00 92.75 94 VAL A O 1
ATOM 787 N N . PHE A 1 95 ? -0.648 0.841 -1.704 1.00 90.12 95 PHE A N 1
ATOM 788 C CA . PHE A 1 95 ? -0.040 1.750 -2.662 1.00 90.12 95 PHE A CA 1
ATOM 789 C C . PHE A 1 95 ? -0.902 1.798 -3.932 1.00 90.12 95 PHE A C 1
ATOM 791 O O . PHE A 1 95 ? -1.802 0.977 -4.103 1.00 90.12 95 PHE A O 1
ATOM 798 N N . ASP A 1 96 ? -0.625 2.756 -4.816 1.00 87.81 96 ASP A N 1
ATOM 799 C CA . ASP A 1 96 ? -1.317 2.879 -6.105 1.00 87.81 96 ASP A CA 1
ATOM 800 C C . ASP A 1 96 ? -0.698 1.888 -7.098 1.00 87.81 96 ASP A C 1
ATOM 802 O O . ASP A 1 96 ? 0.502 1.941 -7.350 1.00 87.81 96 ASP A O 1
ATOM 806 N N . TRP A 1 97 ? -1.474 0.964 -7.661 1.00 88.44 97 TRP A N 1
ATOM 807 C CA . TRP A 1 97 ? -0.929 0.059 -8.686 1.00 88.44 97 TRP A CA 1
ATOM 808 C C . TRP A 1 97 ? -0.746 0.765 -10.029 1.00 88.44 97 TRP A C 1
ATOM 810 O O . TRP A 1 97 ? 0.015 0.287 -10.875 1.00 88.44 97 TRP A O 1
ATOM 820 N N . GLY A 1 98 ? -1.447 1.884 -10.220 1.00 83.56 98 GLY A N 1
ATOM 821 C CA . GLY A 1 98 ? -1.342 2.773 -11.363 1.00 83.56 98 GLY A CA 1
ATOM 822 C C . GLY A 1 98 ? -0.669 4.092 -10.995 1.00 83.56 98 GLY A C 1
ATOM 823 O O . GLY A 1 98 ? 0.074 4.213 -10.023 1.00 83.56 98 GLY A O 1
ATOM 824 N N . LYS A 1 99 ? -0.911 5.113 -11.819 1.00 87.00 99 LYS A N 1
ATOM 825 C CA . LYS A 1 99 ? -0.514 6.503 -11.537 1.00 87.00 99 LYS A CA 1
ATOM 826 C C . LYS A 1 99 ? 0.981 6.712 -11.263 1.00 87.00 99 LYS A C 1
ATOM 828 O O . LYS A 1 99 ? 1.359 7.637 -10.540 1.00 87.00 99 LYS A O 1
ATOM 833 N N . LEU A 1 100 ? 1.847 5.917 -11.888 1.00 90.69 100 LEU A N 1
ATOM 834 C CA . LEU A 1 100 ? 3.300 6.053 -11.799 1.00 90.69 100 LEU A CA 1
ATOM 835 C C . LEU A 1 100 ? 3.800 7.487 -12.078 1.00 90.69 100 LEU A C 1
ATOM 837 O O . LEU A 1 100 ? 4.783 7.920 -11.475 1.00 90.69 100 LEU A O 1
ATOM 841 N N . LEU A 1 101 ? 3.120 8.248 -12.946 1.00 92.12 101 LEU A N 1
ATOM 842 C CA . LEU A 1 101 ? 3.474 9.635 -13.265 1.00 92.12 101 LEU A CA 1
ATOM 843 C C . LEU A 1 101 ? 2.771 10.674 -12.384 1.00 92.12 101 LEU A C 1
ATOM 845 O O . LEU A 1 101 ? 3.116 11.855 -12.452 1.00 92.12 101 LEU A O 1
ATOM 849 N N . ALA A 1 102 ? 1.808 10.291 -11.542 1.00 89.81 102 ALA A N 1
ATOM 850 C CA . ALA A 1 102 ? 1.087 11.245 -10.700 1.00 89.81 102 ALA A CA 1
ATOM 851 C C . ALA A 1 102 ? 1.998 12.062 -9.767 1.00 89.81 102 ALA A C 1
ATOM 853 O O . ALA A 1 102 ? 1.763 13.267 -9.672 1.00 89.81 102 ALA A O 1
ATOM 854 N N . PRO A 1 103 ? 3.073 11.516 -9.162 1.00 90.00 103 PRO A N 1
ATOM 855 C CA . PRO A 1 103 ? 4.018 12.330 -8.397 1.00 90.00 103 PRO A CA 1
ATOM 856 C C . PRO A 1 103 ? 4.699 13.437 -9.214 1.00 90.00 103 PRO A C 1
ATOM 858 O O . PRO A 1 103 ? 5.001 14.497 -8.678 1.00 90.00 103 PRO A O 1
ATOM 861 N N . GLN A 1 104 ? 4.908 13.226 -10.518 1.00 91.69 104 GLN A N 1
ATOM 862 C CA . GLN A 1 104 ? 5.475 14.243 -11.413 1.00 91.69 104 GLN A CA 1
ATOM 863 C C . GLN A 1 104 ? 4.430 15.281 -11.835 1.00 91.69 104 GLN A C 1
ATOM 865 O O . GLN A 1 104 ? 4.757 16.453 -11.999 1.00 91.69 104 GLN A O 1
ATOM 870 N N . ARG A 1 105 ? 3.168 14.860 -11.998 1.00 91.94 105 ARG A N 1
ATOM 871 C CA . ARG A 1 105 ? 2.047 15.746 -12.359 1.00 91.94 105 ARG A CA 1
ATOM 872 C C . ARG A 1 105 ? 1.567 16.603 -11.188 1.00 91.94 105 ARG A C 1
ATOM 874 O O . ARG A 1 105 ? 1.148 17.736 -11.399 1.00 91.94 105 ARG A O 1
ATOM 881 N N . TYR A 1 106 ? 1.633 16.073 -9.967 1.00 89.19 106 TYR A N 1
ATOM 882 C CA . TYR A 1 106 ? 1.113 16.703 -8.750 1.00 89.19 106 TYR A CA 1
ATOM 883 C C . TYR A 1 106 ? 2.167 16.757 -7.630 1.00 89.19 106 TYR A C 1
ATOM 885 O O . TYR A 1 106 ? 1.919 16.263 -6.524 1.00 89.19 106 TYR A O 1
ATOM 893 N N . PRO A 1 107 ? 3.339 17.374 -7.869 1.00 86.69 107 PRO A N 1
ATOM 894 C CA . PRO A 1 107 ? 4.473 17.304 -6.948 1.00 86.69 107 PRO A CA 1
ATOM 895 C C . PRO A 1 107 ? 4.190 17.922 -5.574 1.00 86.69 107 PRO A C 1
ATOM 897 O O . PRO A 1 107 ? 4.739 17.452 -4.589 1.00 86.69 107 PRO A O 1
ATOM 900 N N . GLY A 1 108 ? 3.300 18.919 -5.471 1.00 84.62 108 GLY A N 1
ATOM 901 C CA . GLY A 1 108 ? 2.917 19.514 -4.179 1.00 84.62 108 GLY A CA 1
ATOM 902 C C . GLY A 1 108 ? 1.918 18.684 -3.357 1.00 84.62 108 GLY A C 1
ATOM 903 O O . GLY A 1 108 ? 1.707 18.958 -2.182 1.00 84.62 108 GLY A O 1
ATOM 904 N N . GLN A 1 109 ? 1.259 17.686 -3.955 1.00 84.06 109 GLN A N 1
ATOM 905 C CA . GLN A 1 109 ? 0.344 16.788 -3.236 1.00 84.06 109 GLN A CA 1
ATOM 906 C C . GLN A 1 109 ? 0.999 15.435 -2.960 1.00 84.06 109 GLN A C 1
ATOM 908 O O . GLN A 1 109 ? 0.839 14.883 -1.877 1.00 84.06 109 GLN A O 1
ATOM 913 N N . LEU A 1 110 ? 1.740 14.917 -3.937 1.00 84.75 110 LEU A N 1
ATOM 914 C CA . LEU A 1 110 ? 2.345 13.588 -3.937 1.00 84.75 110 LEU A CA 1
ATOM 915 C C . LEU A 1 110 ? 3.874 13.699 -3.851 1.00 84.75 110 LEU A C 1
ATOM 917 O O . LEU A 1 110 ? 4.600 13.046 -4.597 1.00 84.75 110 LEU A O 1
ATOM 921 N N . SER A 1 111 ? 4.362 14.559 -2.953 1.00 74.44 111 SER A N 1
ATOM 922 C CA . SER A 1 111 ? 5.783 14.902 -2.798 1.00 74.44 111 SER A CA 1
ATOM 923 C C . SER A 1 111 ? 6.642 13.774 -2.230 1.00 74.44 111 SER A C 1
ATOM 925 O O . SER A 1 111 ? 7.866 13.892 -2.212 1.00 74.44 111 SER A O 1
ATOM 927 N N . ASN A 1 112 ? 6.033 12.693 -1.736 1.00 82.19 112 ASN A N 1
ATOM 928 C CA . ASN A 1 112 ? 6.754 11.635 -1.038 1.00 82.19 112 ASN A CA 1
ATOM 929 C C . ASN A 1 112 ? 6.357 10.215 -1.489 1.00 82.19 112 ASN A C 1
ATOM 931 O O . ASN A 1 112 ? 5.946 9.397 -0.651 1.00 82.19 112 ASN A O 1
ATOM 935 N N . PRO A 1 113 ? 6.470 9.914 -2.800 1.00 83.94 113 PRO A N 1
ATOM 936 C CA . PRO A 1 113 ? 6.063 8.630 -3.342 1.00 83.94 113 PRO A CA 1
ATOM 937 C C . PRO A 1 113 ? 7.012 7.524 -2.876 1.00 83.94 113 PRO A C 1
ATOM 939 O O . PRO A 1 113 ? 8.232 7.638 -3.005 1.00 83.94 113 PRO A O 1
ATOM 942 N N . ALA A 1 114 ? 6.440 6.427 -2.398 1.00 90.81 114 ALA A N 1
ATOM 943 C CA . ALA A 1 114 ? 7.155 5.208 -2.054 1.00 90.81 114 ALA A CA 1
ATOM 944 C C . ALA A 1 114 ? 6.433 4.012 -2.685 1.00 90.81 114 ALA A C 1
ATOM 946 O O . ALA A 1 114 ? 5.215 4.042 -2.855 1.00 90.81 114 ALA A O 1
ATOM 947 N N . TRP A 1 115 ? 7.190 2.977 -3.043 1.00 93.94 115 TRP A N 1
ATOM 948 C CA . TRP A 1 115 ? 6.680 1.798 -3.741 1.00 93.94 115 TRP A CA 1
ATOM 949 C C . TRP A 1 115 ? 7.115 0.537 -2.989 1.00 93.94 115 TRP A C 1
ATOM 951 O O . TRP A 1 115 ? 8.249 0.504 -2.519 1.00 93.94 115 TRP A O 1
ATOM 961 N N . PRO A 1 116 ? 6.283 -0.515 -2.904 1.00 96.38 116 PRO A N 1
ATOM 962 C CA . PRO A 1 116 ? 6.662 -1.750 -2.215 1.00 96.38 116 PRO A CA 1
ATOM 963 C C . PRO A 1 116 ? 7.658 -2.613 -3.000 1.00 96.38 116 PRO A C 1
ATOM 965 O O . PRO A 1 116 ? 8.235 -3.535 -2.430 1.00 96.38 116 PRO A O 1
ATOM 968 N N . PHE A 1 117 ? 7.870 -2.342 -4.291 1.00 97.88 117 PHE A N 1
ATOM 969 C CA . PHE A 1 117 ? 8.731 -3.134 -5.172 1.00 97.88 117 PHE A CA 1
ATOM 970 C C . PHE A 1 117 ? 10.036 -2.418 -5.512 1.00 97.88 117 PHE A C 1
ATOM 972 O O . PHE A 1 117 ? 10.069 -1.205 -5.734 1.00 97.88 117 PHE A O 1
ATOM 979 N N . ALA A 1 118 ? 11.113 -3.192 -5.617 1.00 97.62 118 ALA A N 1
ATOM 980 C CA . ALA A 1 118 ? 12.447 -2.680 -5.874 1.00 97.62 118 ALA A CA 1
ATOM 981 C C . ALA A 1 118 ? 12.643 -2.298 -7.351 1.00 97.62 118 ALA A C 1
ATOM 983 O O . ALA A 1 118 ? 12.246 -3.014 -8.271 1.00 97.62 118 ALA A O 1
ATOM 984 N N . ARG A 1 119 ? 13.349 -1.192 -7.595 1.00 97.00 119 ARG A N 1
ATOM 985 C CA . ARG A 1 119 ? 13.706 -0.704 -8.939 1.00 97.00 119 ARG A CA 1
ATOM 986 C C . ARG A 1 119 ? 15.102 -1.162 -9.351 1.00 97.00 119 AR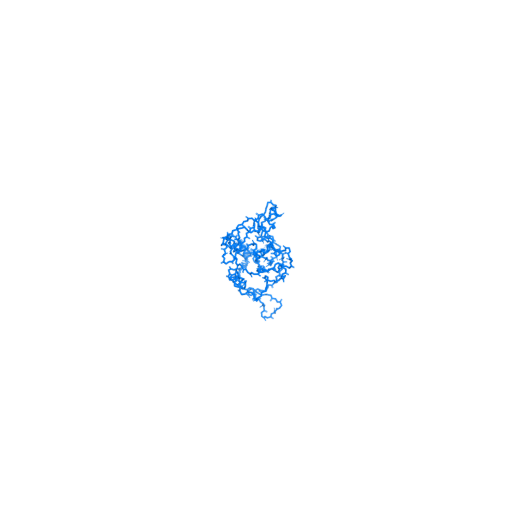G A C 1
ATOM 988 O O . ARG A 1 119 ? 16.022 -0.359 -9.467 1.00 97.00 119 ARG A O 1
ATOM 995 N N . THR A 1 120 ? 15.265 -2.472 -9.512 1.00 96.62 120 THR A N 1
ATOM 996 C CA . THR A 1 120 ? 16.561 -3.101 -9.847 1.00 96.62 120 THR A CA 1
ATOM 997 C C . THR A 1 120 ? 16.675 -3.520 -11.312 1.00 96.62 120 THR A C 1
ATOM 999 O O . THR A 1 120 ? 17.706 -4.045 -11.727 1.00 96.62 120 THR A O 1
ATOM 1002 N N . GLY A 1 121 ? 15.622 -3.307 -12.104 1.00 93.94 121 GLY A N 1
ATOM 1003 C CA . GLY A 1 121 ? 15.568 -3.755 -13.485 1.00 93.94 121 GLY A CA 1
ATOM 1004 C C . GLY A 1 121 ? 16.334 -2.851 -14.456 1.00 93.94 121 GLY A C 1
ATOM 1005 O O . GLY A 1 121 ? 16.402 -1.637 -14.246 1.00 93.94 121 GLY A O 1
ATOM 1006 N N . PRO A 1 122 ? 16.881 -3.410 -15.553 1.00 96.31 122 PRO A N 1
ATOM 1007 C CA . PRO A 1 122 ? 17.472 -2.615 -16.623 1.00 96.31 122 PRO A CA 1
ATOM 1008 C C . PRO A 1 122 ? 16.432 -1.750 -17.350 1.00 96.31 122 PRO A C 1
ATOM 1010 O O . PRO A 1 122 ? 15.237 -2.053 -17.392 1.00 96.31 122 PRO A O 1
ATOM 1013 N N . GLY A 1 123 ? 16.922 -0.695 -18.002 1.00 97.00 123 GLY A N 1
ATOM 1014 C CA . GLY A 1 123 ? 16.089 0.251 -18.741 1.00 97.00 123 GLY A CA 1
ATOM 1015 C C . GLY A 1 123 ? 15.340 1.223 -17.831 1.00 97.00 123 GLY A C 1
ATOM 1016 O O . GLY A 1 123 ? 15.554 1.266 -16.622 1.00 97.00 123 GLY A O 1
ATOM 1017 N N . LYS A 1 124 ? 14.473 2.038 -18.434 1.00 98.06 124 LYS A N 1
ATOM 1018 C CA . LYS A 1 124 ? 13.681 3.048 -17.726 1.00 98.06 124 LYS A CA 1
ATOM 1019 C C . LYS A 1 124 ? 12.195 2.704 -17.792 1.00 98.06 124 LYS A C 1
ATOM 1021 O O . LYS A 1 124 ? 11.713 2.300 -18.849 1.00 98.06 124 LYS A O 1
ATOM 1026 N N . ALA A 1 125 ? 11.507 2.860 -16.666 1.00 96.75 125 ALA A N 1
ATOM 1027 C CA . ALA A 1 125 ? 10.053 2.924 -16.600 1.00 96.75 125 ALA A CA 1
ATOM 1028 C C . ALA A 1 125 ? 9.559 4.287 -17.114 1.00 96.75 125 ALA A C 1
ATOM 1030 O O . ALA A 1 125 ? 10.361 5.179 -17.409 1.00 96.75 125 ALA A O 1
ATOM 1031 N N . MET A 1 126 ? 8.240 4.467 -17.217 1.00 94.88 126 MET A N 1
ATOM 1032 C CA . MET A 1 126 ? 7.655 5.703 -17.753 1.00 94.88 126 MET A CA 1
ATOM 1033 C C . MET A 1 126 ? 8.035 6.962 -16.967 1.00 94.88 126 MET A C 1
ATOM 1035 O O . MET A 1 126 ? 8.132 8.037 -17.550 1.00 94.88 126 MET A O 1
ATOM 1039 N N . ASP A 1 127 ? 8.298 6.838 -15.666 1.00 94.94 127 ASP A N 1
ATOM 1040 C CA . ASP A 1 127 ? 8.759 7.942 -14.820 1.00 94.94 127 ASP A CA 1
ATOM 1041 C C . ASP A 1 127 ? 10.253 8.276 -14.993 1.00 94.94 127 ASP A C 1
ATOM 1043 O O . ASP A 1 127 ? 10.785 9.127 -14.280 1.00 94.94 127 ASP A O 1
ATOM 1047 N N . GLY A 1 128 ? 10.945 7.612 -15.923 1.00 96.62 128 GLY A N 1
ATOM 1048 C CA . GLY A 1 128 ? 12.358 7.826 -16.227 1.00 96.62 128 GLY A CA 1
ATOM 1049 C C . GLY A 1 128 ? 13.332 7.163 -15.247 1.00 96.62 128 GLY A C 1
ATOM 1050 O O . GLY A 1 128 ? 14.545 7.233 -15.469 1.00 96.62 128 GLY A O 1
ATOM 1051 N N . LYS A 1 129 ? 12.831 6.507 -14.192 1.00 96.75 129 LYS A N 1
ATOM 1052 C CA . LYS A 1 129 ? 13.621 5.745 -13.210 1.00 96.75 129 LYS A CA 1
ATOM 1053 C C . LYS A 1 129 ? 13.800 4.290 -13.666 1.00 96.75 129 LYS A C 1
ATOM 1055 O O . LYS A 1 129 ? 13.112 3.871 -14.597 1.00 96.75 129 LYS A O 1
ATOM 1060 N N . PRO A 1 130 ? 14.693 3.498 -13.041 1.00 98.19 130 PRO A N 1
ATOM 1061 C CA . PRO A 1 130 ? 14.828 2.086 -13.383 1.00 98.19 130 PRO A CA 1
ATOM 1062 C C . PRO A 1 130 ? 13.498 1.333 -13.280 1.00 98.19 130 PRO A C 1
ATOM 1064 O O . PRO A 1 130 ? 12.647 1.664 -12.440 1.00 98.19 130 PRO A O 1
ATOM 1067 N N . LYS A 1 131 ? 13.329 0.328 -14.147 1.00 98.31 131 LYS A N 1
ATOM 1068 C CA . LYS A 1 131 ? 12.151 -0.544 -14.133 1.00 98.31 131 LYS A CA 1
ATOM 1069 C C . LYS A 1 131 ? 12.065 -1.333 -12.826 1.00 98.31 131 LYS A C 1
ATOM 1071 O O . LYS A 1 131 ? 13.079 -1.676 -12.211 1.00 98.31 131 LYS A O 1
ATOM 1076 N N . PHE A 1 132 ? 10.839 -1.644 -12.423 1.00 98.25 132 PHE A N 1
ATOM 1077 C CA . PHE A 1 132 ? 10.577 -2.490 -11.268 1.00 98.25 132 PHE A CA 1
ATOM 1078 C C . PHE A 1 132 ? 10.945 -3.948 -11.546 1.00 98.25 132 PHE A C 1
ATOM 1080 O O . PHE A 1 132 ? 10.716 -4.462 -12.641 1.00 98.25 132 PHE A O 1
ATOM 1087 N N . ASP A 1 133 ? 11.467 -4.614 -10.522 1.00 97.94 133 ASP A N 1
ATOM 1088 C CA . ASP A 1 133 ? 11.457 -6.066 -10.409 1.00 97.94 133 ASP A CA 1
ATOM 1089 C C . ASP A 1 133 ? 10.389 -6.443 -9.378 1.00 97.94 133 ASP A C 1
ATOM 1091 O O . ASP A 1 133 ? 10.620 -6.370 -8.173 1.00 97.94 133 ASP A O 1
ATOM 1095 N N . LEU A 1 134 ? 9.208 -6.829 -9.857 1.00 97.06 134 LEU A N 1
ATOM 1096 C CA . LEU A 1 134 ? 8.049 -7.167 -9.028 1.00 97.06 134 LEU A CA 1
ATOM 1097 C C . LEU A 1 134 ? 8.226 -8.471 -8.231 1.00 97.06 134 LEU A C 1
ATOM 1099 O O . LEU A 1 134 ? 7.371 -8.808 -7.422 1.00 97.06 134 LEU A O 1
ATOM 1103 N N . THR A 1 135 ? 9.336 -9.195 -8.418 1.00 97.19 135 THR A N 1
ATOM 1104 C CA . THR A 1 135 ? 9.709 -10.337 -7.563 1.00 97.19 135 THR A CA 1
ATOM 1105 C C . THR A 1 135 ? 10.569 -9.924 -6.367 1.00 97.19 135 THR A C 1
ATOM 1107 O O . THR A 1 135 ? 10.919 -10.758 -5.534 1.00 97.19 135 THR A O 1
ATOM 1110 N N . LYS A 1 136 ? 10.920 -8.634 -6.262 1.00 98.12 136 LYS A N 1
ATOM 1111 C CA . LYS A 1 136 ? 11.740 -8.084 -5.182 1.00 98.12 136 LYS A CA 1
ATOM 1112 C C . LYS A 1 136 ? 11.041 -6.925 -4.491 1.00 98.12 136 LYS A C 1
ATOM 1114 O O . LYS A 1 136 ? 10.616 -5.962 -5.123 1.00 98.12 136 LYS A O 1
ATOM 1119 N N . PHE A 1 137 ? 11.012 -6.983 -3.166 1.00 98.31 137 PHE A N 1
ATOM 1120 C CA . PHE A 1 137 ? 10.460 -5.921 -2.335 1.00 98.31 137 PHE A CA 1
ATOM 1121 C C . PHE A 1 137 ? 11.500 -4.860 -1.981 1.00 98.31 137 PHE A C 1
ATOM 1123 O O . PHE A 1 137 ? 12.648 -5.181 -1.669 1.00 98.31 137 PHE A O 1
ATOM 1130 N N . ASP A 1 138 ? 11.067 -3.604 -1.956 1.00 97.88 138 ASP A N 1
ATOM 1131 C CA . ASP A 1 138 ? 11.787 -2.523 -1.292 1.00 97.88 138 ASP A CA 1
ATOM 1132 C C . ASP A 1 138 ? 11.432 -2.549 0.202 1.00 97.88 138 ASP A C 1
ATOM 1134 O O . ASP A 1 138 ? 10.320 -2.197 0.598 1.00 97.88 138 ASP A O 1
ATOM 1138 N N . GLN A 1 139 ? 12.361 -3.009 1.048 1.00 97.44 139 GLN A N 1
ATOM 1139 C CA . GLN A 1 139 ? 12.103 -3.142 2.488 1.00 97.44 139 GLN A CA 1
ATOM 1140 C C . GLN A 1 139 ? 11.823 -1.795 3.164 1.00 97.44 139 GLN A C 1
ATOM 1142 O O . GLN A 1 139 ? 11.030 -1.756 4.106 1.00 97.44 139 GLN A O 1
ATOM 1147 N N . SER A 1 140 ? 12.395 -0.697 2.652 1.00 96.44 140 SER A N 1
ATOM 1148 C CA . SER A 1 140 ? 12.207 0.637 3.235 1.00 96.44 140 SER A CA 1
ATOM 1149 C C . SER A 1 140 ? 10.735 1.049 3.227 1.00 96.44 140 SER A C 1
ATOM 1151 O O . SER A 1 140 ? 10.236 1.592 4.208 1.00 96.44 140 SER A O 1
ATOM 1153 N N . TYR A 1 141 ? 9.984 0.688 2.182 1.00 96.94 141 TYR A N 1
ATOM 1154 C CA . TYR A 1 141 ? 8.550 0.950 2.116 1.00 96.94 141 TYR A CA 1
ATOM 1155 C C . TYR A 1 141 ? 7.798 0.295 3.288 1.00 96.94 141 TYR A C 1
ATOM 1157 O O . TYR A 1 141 ? 6.989 0.937 3.958 1.00 96.94 141 TYR A O 1
ATOM 1165 N N . PHE A 1 142 ? 8.083 -0.969 3.598 1.00 97.31 142 PHE A N 1
ATOM 1166 C CA . PHE A 1 142 ? 7.391 -1.675 4.679 1.00 97.31 142 PHE A CA 1
ATOM 1167 C C . PHE A 1 142 ? 7.812 -1.166 6.058 1.00 97.31 142 PHE A C 1
ATOM 1169 O O . PHE A 1 142 ? 6.963 -1.000 6.938 1.00 97.31 142 PHE A O 1
ATOM 1176 N N . ASP A 1 143 ? 9.106 -0.919 6.245 1.00 96.94 143 ASP A N 1
ATOM 1177 C CA . ASP A 1 143 ? 9.676 -0.531 7.535 1.00 96.94 143 ASP A CA 1
ATOM 1178 C C . ASP A 1 143 ? 9.409 0.935 7.889 1.00 96.94 143 ASP A C 1
ATOM 1180 O O . ASP A 1 143 ? 9.239 1.254 9.067 1.00 96.94 143 ASP A O 1
ATOM 1184 N N . GLU A 1 144 ? 9.289 1.810 6.889 1.00 94.44 144 GLU A N 1
ATOM 1185 C CA . GLU A 1 144 ? 9.104 3.250 7.085 1.00 94.44 144 GLU A CA 1
ATOM 1186 C C . GLU A 1 144 ? 7.676 3.733 6.805 1.00 94.44 144 GLU A C 1
ATOM 1188 O O . GLU A 1 144 ? 7.300 4.796 7.302 1.00 94.44 144 GLU A O 1
ATOM 1193 N N . ARG A 1 145 ? 6.865 2.982 6.041 1.00 94.56 145 ARG A N 1
ATOM 1194 C CA . ARG A 1 145 ? 5.471 3.352 5.725 1.00 94.56 145 ARG A CA 1
ATOM 1195 C C . ARG A 1 145 ? 4.460 2.440 6.384 1.00 94.56 145 ARG A C 1
ATOM 1197 O O . ARG A 1 145 ? 3.778 2.861 7.318 1.00 94.56 145 ARG A O 1
ATOM 1204 N N . LEU A 1 146 ? 4.367 1.200 5.912 1.00 96.38 146 LEU A N 1
ATOM 1205 C CA . LEU A 1 146 ? 3.261 0.319 6.278 1.00 96.38 146 LEU A CA 1
ATOM 1206 C C . LEU A 1 146 ? 3.274 -0.018 7.774 1.00 96.38 146 LEU A C 1
ATOM 1208 O O . LEU A 1 146 ? 2.293 0.232 8.473 1.00 96.38 146 LEU A O 1
ATOM 1212 N N . LYS A 1 147 ? 4.395 -0.536 8.298 1.00 96.88 147 LYS A N 1
ATOM 1213 C CA . LYS A 1 147 ? 4.479 -0.955 9.706 1.00 96.88 147 LYS A CA 1
ATOM 1214 C C . LYS A 1 147 ? 4.300 0.218 10.679 1.00 96.88 147 LYS A C 1
ATOM 1216 O O . LYS A 1 147 ? 3.532 0.052 11.629 1.00 96.88 147 LYS A O 1
ATOM 1221 N N . PRO A 1 148 ? 4.953 1.388 10.507 1.00 96.50 148 PRO A N 1
ATOM 1222 C CA . PRO A 1 148 ? 4.732 2.523 11.402 1.00 96.50 148 PRO A CA 1
ATOM 1223 C C . PRO A 1 148 ? 3.291 3.025 11.375 1.00 96.50 148 PRO A C 1
ATOM 1225 O O . PRO A 1 148 ? 2.732 3.269 12.441 1.00 96.50 148 PRO A O 1
ATOM 1228 N N . PHE A 1 149 ? 2.674 3.116 10.192 1.00 96.62 149 PHE A N 1
ATOM 1229 C CA . PHE A 1 149 ? 1.283 3.545 10.065 1.00 96.62 149 PHE A CA 1
ATOM 1230 C C . PHE A 1 149 ? 0.337 2.632 10.850 1.00 96.62 149 PHE A C 1
ATOM 1232 O O . PHE A 1 149 ? -0.413 3.106 11.701 1.00 96.62 149 PHE A O 1
ATOM 1239 N N . LEU A 1 150 ? 0.435 1.315 10.639 1.00 96.31 150 LEU A N 1
ATOM 1240 C CA . LEU A 1 150 ? -0.402 0.333 11.331 1.00 96.31 150 LEU A CA 1
ATOM 1241 C C . LEU A 1 150 ? -0.185 0.345 12.849 1.00 96.31 150 LEU A C 1
ATOM 1243 O O . LEU A 1 150 ? -1.149 0.278 13.610 1.00 96.31 150 LEU A O 1
ATOM 1247 N N . ARG A 1 151 ? 1.068 0.472 13.309 1.00 96.88 151 ARG A N 1
ATOM 1248 C CA . ARG A 1 151 ? 1.381 0.564 14.746 1.00 96.88 151 ARG A CA 1
ATOM 1249 C C . ARG A 1 151 ? 0.763 1.804 15.384 1.00 96.88 151 ARG A C 1
ATOM 1251 O O . ARG A 1 151 ? 0.216 1.717 16.478 1.00 96.88 151 ARG A O 1
ATOM 1258 N N . GLU A 1 152 ? 0.858 2.952 14.725 1.00 97.69 152 GLU A N 1
ATOM 1259 C CA . GLU A 1 152 ? 0.313 4.207 15.244 1.00 97.69 152 GLU A CA 1
ATOM 1260 C C . GLU A 1 152 ? -1.218 4.263 15.172 1.00 97.69 152 GLU A C 1
ATOM 1262 O O . GLU A 1 152 ? -1.839 4.796 16.094 1.00 97.69 152 GLU A O 1
ATOM 1267 N N . ALA A 1 153 ? -1.830 3.667 14.146 1.00 96.31 153 ALA A N 1
ATOM 1268 C CA . ALA A 1 153 ? -3.279 3.493 14.067 1.00 96.31 153 ALA A CA 1
ATOM 1269 C C . ALA A 1 153 ? -3.786 2.590 15.205 1.00 96.31 153 ALA A C 1
ATOM 1271 O O . ALA A 1 153 ? -4.706 2.965 15.932 1.00 96.31 153 ALA A O 1
ATOM 1272 N N . ALA A 1 154 ? -3.114 1.458 15.449 1.00 94.75 154 ALA A N 1
ATOM 1273 C CA . ALA A 1 154 ? -3.458 0.541 16.534 1.00 94.75 154 ALA A CA 1
ATOM 1274 C C . ALA A 1 154 ? -3.379 1.209 17.918 1.00 94.75 154 ALA A C 1
ATOM 1276 O O . ALA A 1 154 ? -4.290 1.048 18.728 1.00 94.75 154 ALA A O 1
ATOM 1277 N N . LYS A 1 155 ? -2.342 2.021 18.180 1.00 96.19 155 LYS A N 1
ATOM 1278 C CA . LYS A 1 155 ? -2.220 2.805 19.429 1.00 96.19 155 LYS A CA 1
ATOM 1279 C C . LYS A 1 155 ? -3.397 3.756 19.664 1.00 96.19 155 LYS A C 1
ATOM 1281 O O . LYS A 1 155 ? -3.708 4.056 20.811 1.00 96.19 155 LYS A O 1
ATOM 1286 N N . ARG A 1 156 ? -4.036 4.222 18.590 1.00 95.94 156 ARG A N 1
ATOM 1287 C CA . ARG A 1 156 ? -5.194 5.128 18.614 1.00 95.94 156 ARG A CA 1
ATOM 1288 C C . ARG A 1 156 ? -6.535 4.392 18.560 1.00 95.94 156 ARG A C 1
ATOM 1290 O O . ARG A 1 156 ? -7.577 5.035 18.568 1.00 95.94 156 ARG A O 1
ATOM 1297 N N . GLY A 1 157 ? -6.528 3.057 18.521 1.00 93.50 157 GLY A N 1
ATOM 1298 C CA . GLY A 1 157 ? -7.744 2.253 18.399 1.00 93.50 157 GLY A CA 1
ATOM 1299 C C . GLY A 1 157 ? -8.419 2.366 17.029 1.00 93.50 157 GLY A C 1
ATOM 1300 O O . GLY A 1 157 ? -9.632 2.190 16.940 1.00 93.50 157 GLY A O 1
ATOM 1301 N N . ILE A 1 158 ? -7.648 2.675 15.981 1.00 95.94 158 ILE A N 1
ATOM 1302 C CA . ILE A 1 158 ? -8.128 2.809 14.604 1.00 95.94 158 ILE A CA 1
ATOM 1303 C C . ILE A 1 158 ? -7.871 1.497 13.856 1.00 95.94 158 ILE A C 1
ATOM 1305 O O . ILE A 1 158 ? -6.730 1.044 13.746 1.00 95.94 158 ILE A O 1
ATOM 1309 N N . TYR A 1 159 ? -8.931 0.905 13.311 1.00 95.31 159 TYR A N 1
ATOM 1310 C CA . TYR A 1 159 ? -8.857 -0.222 12.389 1.00 95.31 159 TYR A CA 1
ATOM 1311 C C . TYR A 1 159 ? -8.520 0.275 10.985 1.00 95.31 159 TYR A C 1
ATOM 1313 O O . TYR A 1 159 ? -9.150 1.198 10.471 1.00 95.31 159 TYR A O 1
ATOM 1321 N N . VAL A 1 160 ? -7.537 -0.360 10.355 1.00 95.62 160 VAL A N 1
ATOM 1322 C CA . VAL A 1 160 ? -7.121 -0.036 8.990 1.00 95.62 160 VAL A CA 1
ATOM 1323 C C . VAL A 1 160 ? -7.580 -1.152 8.061 1.00 95.62 160 VAL A C 1
ATOM 1325 O O . VAL A 1 160 ? -7.113 -2.284 8.175 1.00 95.62 160 VAL A O 1
ATOM 1328 N N . GLU A 1 161 ? -8.470 -0.836 7.126 1.00 95.38 161 GLU A N 1
ATOM 1329 C CA . GLU A 1 161 ? -8.731 -1.699 5.978 1.00 95.38 161 GLU A CA 1
ATOM 1330 C C . GLU A 1 161 ? -7.641 -1.474 4.929 1.00 95.38 161 GLU A C 1
ATOM 1332 O O . GLU A 1 161 ? -7.527 -0.386 4.361 1.00 95.38 161 GLU A O 1
ATOM 1337 N N . LEU A 1 162 ? -6.852 -2.516 4.664 1.00 94.88 162 LEU A N 1
ATOM 1338 C CA . LEU A 1 162 ? -5.825 -2.510 3.629 1.00 94.88 162 LEU A CA 1
ATOM 1339 C C . LEU A 1 162 ? -6.417 -2.997 2.307 1.00 94.88 162 LEU A C 1
ATOM 1341 O O . LEU A 1 162 ? -6.657 -4.188 2.113 1.00 94.88 162 LEU A O 1
ATOM 1345 N N . THR A 1 163 ? -6.618 -2.075 1.371 1.00 93.25 163 THR A N 1
ATOM 1346 C CA . THR A 1 163 ? -6.903 -2.420 -0.021 1.00 93.25 163 THR A CA 1
ATOM 1347 C C . THR A 1 163 ? -5.589 -2.796 -0.704 1.00 93.25 163 THR A C 1
ATOM 1349 O O . THR A 1 163 ? -4.725 -1.949 -0.933 1.00 93.25 163 THR A O 1
ATOM 1352 N N . LEU A 1 164 ? -5.433 -4.089 -0.996 1.00 92.88 164 LEU A N 1
ATOM 1353 C CA . LEU A 1 164 ? -4.213 -4.652 -1.587 1.00 92.88 164 LEU A CA 1
ATOM 1354 C C . LEU A 1 164 ? -4.146 -4.462 -3.099 1.00 92.88 164 LEU A C 1
ATOM 1356 O O . LEU A 1 164 ? -3.063 -4.288 -3.641 1.00 92.88 164 LEU A O 1
ATOM 1360 N N . PHE A 1 165 ? -5.294 -4.498 -3.772 1.00 88.06 165 PHE A N 1
ATOM 1361 C CA . PHE A 1 165 ? -5.397 -4.399 -5.222 1.00 88.06 165 PHE A CA 1
ATOM 1362 C C . PHE A 1 165 ? -6.535 -3.456 -5.594 1.00 88.06 165 PHE A C 1
ATOM 1364 O O . PHE A 1 165 ? -7.590 -3.453 -4.959 1.00 88.06 165 PHE A O 1
ATOM 1371 N N . GLU A 1 166 ? -6.339 -2.694 -6.662 1.00 77.19 166 GLU A N 1
ATOM 1372 C CA . GLU A 1 166 ? -7.388 -1.926 -7.321 1.00 77.19 166 GLU A CA 1
ATOM 1373 C C . GLU A 1 166 ? -7.446 -2.329 -8.796 1.00 77.19 166 GLU A C 1
ATOM 1375 O O . GLU A 1 166 ? -6.424 -2.633 -9.403 1.00 77.19 166 GLU A O 1
ATOM 1380 N N . GLY A 1 167 ? -8.645 -2.364 -9.382 1.00 67.12 167 GLY A N 1
ATOM 1381 C CA . GLY A 1 167 ? -8.777 -2.643 -10.810 1.00 67.12 167 GLY A CA 1
ATOM 1382 C C . GLY A 1 167 ? -8.425 -1.405 -11.629 1.00 67.12 167 GLY A C 1
ATOM 1383 O O . GLY A 1 167 ? -9.104 -0.382 -11.497 1.00 67.12 167 GLY A O 1
ATOM 1384 N N . LEU A 1 168 ? -7.432 -1.496 -12.514 1.00 66.06 168 LEU A N 1
ATOM 1385 C CA . LEU A 1 168 ? -7.102 -0.424 -13.453 1.00 66.06 168 LEU A CA 1
ATOM 1386 C C . LEU A 1 168 ? -8.093 -0.472 -14.627 1.00 66.06 168 LEU A C 1
ATOM 1388 O O . LEU A 1 168 ? -7.929 -1.192 -15.610 1.00 66.06 168 LEU A O 1
ATOM 1392 N N . ARG A 1 169 ? -9.205 0.261 -14.488 1.00 55.94 169 ARG A N 1
ATOM 1393 C CA . ARG A 1 169 ? -10.380 0.149 -15.377 1.00 55.94 169 ARG A CA 1
ATOM 1394 C C . ARG A 1 169 ? -10.261 0.923 -16.702 1.00 55.94 169 ARG A C 1
ATOM 1396 O O . ARG A 1 169 ? -11.177 0.848 -17.518 1.00 55.94 169 ARG A O 1
ATOM 1403 N N . GLY A 1 170 ? -9.159 1.638 -16.953 1.00 59.94 170 GLY A N 1
ATOM 1404 C CA . GLY A 1 170 ? -8.960 2.456 -18.159 1.00 59.94 170 GLY A CA 1
ATOM 1405 C C . GLY A 1 170 ? -7.653 2.171 -18.908 1.00 59.94 170 GLY A C 1
ATOM 1406 O O . GLY A 1 170 ? -6.624 1.892 -18.298 1.00 59.94 170 GLY A O 1
ATOM 1407 N N . ARG A 1 171 ? -7.660 2.312 -20.247 1.00 58.34 171 ARG A N 1
ATOM 1408 C CA . ARG A 1 171 ? -6.437 2.202 -21.081 1.00 58.34 171 ARG A CA 1
ATOM 1409 C C . ARG A 1 171 ? -5.361 3.225 -20.698 1.00 58.34 171 ARG A C 1
ATOM 1411 O O . ARG A 1 171 ? -4.181 2.918 -20.834 1.00 58.34 171 ARG A O 1
ATOM 1418 N N . SER A 1 172 ? -5.763 4.428 -20.271 1.00 63.66 172 SER A N 1
ATOM 1419 C CA . SER A 1 172 ? -4.847 5.473 -19.787 1.00 63.66 172 SER A CA 1
ATOM 1420 C C . SER A 1 172 ? -4.123 5.035 -18.520 1.00 63.66 172 SER A C 1
ATOM 1422 O O . SER A 1 172 ? -2.919 5.232 -18.399 1.00 63.66 172 SER A O 1
ATOM 1424 N N . ASP A 1 173 ? -4.853 4.387 -17.618 1.00 70.62 173 ASP A N 1
ATOM 1425 C CA . ASP A 1 173 ? -4.359 4.044 -16.288 1.00 70.62 173 ASP A CA 1
ATOM 1426 C C . ASP A 1 173 ? -3.443 2.822 -16.355 1.00 70.62 173 ASP A C 1
ATOM 1428 O O . ASP A 1 173 ? -2.449 2.751 -15.634 1.00 70.62 173 ASP A O 1
ATOM 1432 N N . PHE A 1 174 ? -3.721 1.895 -17.282 1.00 84.75 174 PHE A N 1
ATOM 1433 C CA . PHE A 1 174 ? -2.900 0.702 -17.444 1.00 84.75 174 PHE A CA 1
ATOM 1434 C C . PHE A 1 174 ? -1.479 1.015 -17.920 1.00 84.75 174 PHE A C 1
ATOM 1436 O O . PHE A 1 174 ? -0.548 0.357 -17.476 1.00 84.75 174 PHE A O 1
ATOM 1443 N N . ALA A 1 175 ? -1.264 2.014 -18.785 1.00 87.19 175 ALA A N 1
ATOM 1444 C CA . ALA A 1 175 ? 0.092 2.358 -19.232 1.00 87.19 175 ALA A CA 1
ATOM 1445 C C . ALA A 1 175 ? 1.010 2.727 -18.052 1.00 87.19 175 ALA A C 1
ATOM 1447 O O . ALA A 1 175 ? 2.187 2.376 -18.040 1.00 87.19 175 ALA A O 1
ATOM 1448 N N . GLU A 1 176 ? 0.450 3.372 -17.030 1.00 88.56 176 GLU A N 1
ATOM 1449 C CA . GLU A 1 176 ? 1.141 3.736 -15.793 1.00 88.56 176 GLU A CA 1
ATOM 1450 C C . GLU A 1 176 ? 1.109 2.638 -14.723 1.00 88.56 176 GLU A C 1
ATOM 1452 O O . GLU A 1 176 ? 1.635 2.844 -13.632 1.00 88.56 176 GLU A O 1
ATOM 1457 N N . SER A 1 177 ? 0.518 1.478 -15.019 1.00 89.75 177 SER A N 1
ATOM 1458 C CA . SER A 1 177 ? 0.510 0.332 -14.117 1.00 89.75 177 SER A CA 1
ATOM 1459 C C . SER A 1 177 ? 1.923 -0.166 -13.854 1.00 89.75 177 SER A C 1
ATOM 1461 O O . SER A 1 177 ? 2.714 -0.316 -14.791 1.00 89.75 177 SER A O 1
ATOM 1463 N N . LEU A 1 178 ? 2.223 -0.556 -12.615 1.00 91.50 178 LEU A N 1
ATOM 1464 C CA . LEU A 1 178 ? 3.436 -1.324 -12.325 1.00 91.50 178 LEU A CA 1
ATOM 1465 C C . LEU A 1 178 ? 3.466 -2.645 -13.105 1.00 91.50 178 LEU A C 1
ATOM 1467 O O . LEU A 1 178 ? 4.544 -3.102 -13.478 1.00 91.50 178 LEU A O 1
ATOM 1471 N N . CYS A 1 179 ? 2.302 -3.217 -13.420 1.00 90.50 179 CYS A N 1
ATOM 1472 C CA . CYS A 1 179 ? 2.165 -4.460 -14.175 1.00 90.50 179 CYS A CA 1
ATOM 1473 C C . CYS A 1 179 ? 2.357 -4.280 -15.694 1.00 90.50 179 CYS A C 1
ATOM 1475 O O . CYS A 1 179 ? 2.530 -5.271 -16.407 1.00 90.50 179 CYS A O 1
ATOM 1477 N N . ALA A 1 180 ? 2.394 -3.044 -16.207 1.00 90.19 180 ALA A N 1
ATOM 1478 C CA . ALA A 1 180 ? 2.657 -2.794 -17.620 1.00 90.19 180 ALA A CA 1
ATOM 1479 C C . ALA A 1 180 ? 4.108 -3.121 -17.997 1.00 90.19 180 ALA A C 1
ATOM 1481 O O . ALA A 1 180 ? 5.049 -2.779 -17.281 1.00 90.19 180 ALA A O 1
ATOM 1482 N N . GLU A 1 181 ? 4.305 -3.704 -19.182 1.00 90.94 181 GLU A N 1
ATOM 1483 C CA . GLU A 1 181 ? 5.625 -4.091 -19.707 1.00 90.94 181 GLU A CA 1
ATOM 1484 C C . GLU A 1 181 ? 6.622 -2.916 -19.782 1.00 90.94 181 GLU A C 1
ATOM 1486 O O . GLU A 1 181 ? 7.840 -3.078 -19.637 1.00 90.94 181 GLU A O 1
ATOM 1491 N N . ALA A 1 182 ? 6.113 -1.694 -19.953 1.00 92.25 182 ALA A N 1
ATOM 1492 C CA . ALA A 1 182 ? 6.924 -0.485 -19.917 1.00 92.25 182 ALA A CA 1
ATOM 1493 C C . ALA A 1 182 ? 7.571 -0.238 -18.541 1.00 92.25 182 ALA A C 1
ATOM 1495 O O . ALA A 1 182 ? 8.645 0.354 -18.489 1.00 92.25 182 ALA A O 1
ATOM 1496 N N . ASN A 1 183 ? 6.974 -0.715 -17.445 1.00 94.44 183 ASN A N 1
ATOM 1497 C CA . ASN A 1 183 ? 7.335 -0.316 -16.084 1.00 94.44 183 ASN A CA 1
ATOM 1498 C C . ASN A 1 183 ? 8.020 -1.416 -15.266 1.00 94.44 183 ASN A C 1
ATOM 1500 O O . ASN A 1 183 ? 8.732 -1.090 -14.317 1.00 94.44 183 ASN A O 1
ATOM 1504 N N . ASN A 1 184 ? 7.890 -2.689 -15.646 1.00 96.19 184 ASN A N 1
ATOM 1505 C CA . ASN A 1 184 ? 8.556 -3.807 -14.968 1.00 96.19 184 ASN A CA 1
ATOM 1506 C C . ASN A 1 184 ? 9.370 -4.701 -15.916 1.00 96.19 184 ASN A C 1
ATOM 1508 O O . ASN A 1 184 ? 9.315 -4.563 -17.139 1.00 96.19 184 ASN A O 1
ATOM 1512 N N . ILE A 1 185 ? 10.143 -5.620 -15.335 1.00 97.44 185 ILE A N 1
ATOM 1513 C CA . ILE A 1 185 ? 10.977 -6.590 -16.067 1.00 97.44 185 ILE A CA 1
ATOM 1514 C C . ILE A 1 185 ? 10.423 -8.020 -16.050 1.00 97.44 185 ILE A C 1
ATOM 1516 O O . ILE A 1 185 ? 11.050 -8.928 -16.592 1.00 97.44 185 ILE A O 1
ATOM 1520 N N . ASN A 1 186 ? 9.265 -8.238 -15.428 1.00 95.81 186 ASN A N 1
ATOM 1521 C CA . ASN A 1 186 ? 8.741 -9.557 -15.073 1.00 95.81 186 ASN A CA 1
ATOM 1522 C C . ASN A 1 186 ? 7.979 -10.246 -16.217 1.00 95.81 186 ASN A C 1
ATOM 1524 O O . ASN A 1 186 ? 7.554 -11.385 -16.056 1.00 95.81 186 ASN A O 1
ATOM 1528 N N . ARG A 1 187 ? 7.851 -9.589 -17.383 1.00 92.81 187 ARG A N 1
ATOM 1529 C CA . ARG A 1 187 ? 7.291 -10.154 -18.630 1.00 92.81 187 ARG A CA 1
ATOM 1530 C C . ARG A 1 187 ? 5.917 -10.804 -18.428 1.00 92.81 187 ARG A C 1
ATOM 1532 O O . ARG A 1 187 ? 5.688 -11.942 -18.822 1.00 92.81 187 ARG A O 1
ATOM 1539 N N . LEU A 1 188 ? 4.995 -10.059 -17.822 1.00 90.81 188 LEU A N 1
ATOM 1540 C CA . LEU A 1 188 ? 3.671 -10.565 -17.440 1.00 90.81 188 LEU A CA 1
ATOM 1541 C C . LEU A 1 188 ? 2.724 -10.824 -18.624 1.00 90.81 188 LEU A C 1
ATOM 1543 O O . LEU A 1 188 ? 1.661 -11.399 -18.426 1.00 90.81 188 LEU A O 1
ATOM 1547 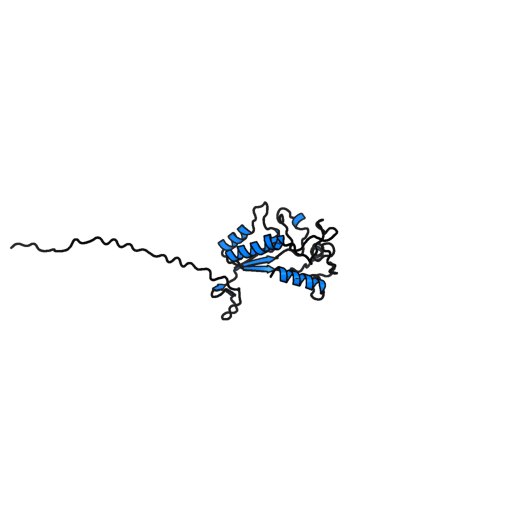N N . GLY A 1 189 ? 3.077 -10.392 -19.841 1.00 86.88 189 GLY A N 1
ATOM 1548 C CA . GLY A 1 189 ? 2.255 -10.596 -21.042 1.00 86.88 189 GLY A CA 1
ATOM 1549 C C . GLY A 1 189 ? 0.949 -9.792 -21.066 1.00 86.88 189 GLY A C 1
ATOM 1550 O O . GLY A 1 189 ? 0.077 -10.063 -21.886 1.00 86.88 189 GLY A O 1
ATOM 1551 N 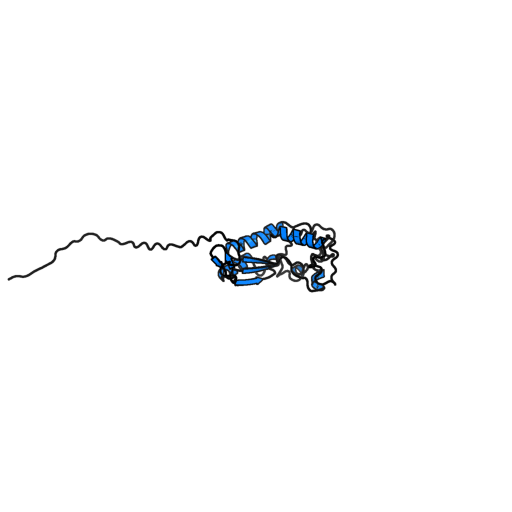N . LEU A 1 190 ? 0.803 -8.810 -20.175 1.00 85.44 190 LEU A N 1
ATOM 1552 C CA . LEU A 1 190 ? -0.413 -8.017 -20.033 1.00 85.44 190 LEU A CA 1
ATOM 1553 C C . LEU A 1 190 ? -0.471 -6.901 -21.082 1.00 85.44 190 LEU A C 1
ATOM 1555 O O . LEU A 1 190 ? 0.502 -6.173 -21.291 1.00 85.44 190 LEU A O 1
ATOM 1559 N N . GLN A 1 191 ? -1.629 -6.739 -21.723 1.00 71.50 191 GLN A N 1
ATOM 1560 C CA . GLN A 1 191 ? -1.833 -5.750 -22.780 1.00 71.50 191 GLN A CA 1
ATOM 1561 C C . GLN A 1 191 ? -2.807 -4.654 -22.350 1.00 71.50 191 GLN A C 1
ATOM 1563 O O . GLN A 1 191 ? -3.906 -4.932 -21.879 1.00 71.50 191 GLN A O 1
ATOM 1568 N N . ALA A 1 192 ? -2.477 -3.399 -22.663 1.00 66.62 192 ALA A N 1
ATOM 1569 C CA . ALA A 1 192 ? -3.284 -2.231 -22.295 1.00 66.62 192 ALA A CA 1
ATOM 1570 C C . ALA A 1 192 ? -4.729 -2.237 -22.825 1.00 66.62 192 ALA A C 1
ATOM 1572 O O . ALA A 1 192 ? -5.576 -1.513 -22.311 1.00 66.62 192 ALA A O 1
ATOM 1573 N N . ARG A 1 193 ? -5.027 -3.014 -23.876 1.00 63.75 193 ARG A N 1
ATOM 1574 C CA . ARG A 1 193 ? -6.379 -3.113 -24.454 1.00 63.75 193 ARG A CA 1
ATOM 1575 C C . ARG A 1 193 ? -7.258 -4.173 -23.777 1.00 63.75 193 ARG A C 1
ATOM 1577 O O . ARG A 1 193 ? -8.451 -4.196 -24.066 1.00 63.75 193 ARG A O 1
ATOM 1584 N N . GLN A 1 194 ? -6.700 -4.998 -22.890 1.00 67.94 194 GLN A N 1
ATOM 1585 C CA . GLN A 1 194 ? -7.426 -5.992 -22.099 1.00 67.94 194 GLN A CA 1
ATOM 1586 C C . GLN A 1 194 ? -7.650 -5.445 -20.686 1.00 67.94 194 GLN A C 1
ATOM 1588 O O . GLN A 1 194 ? -6.861 -5.679 -19.768 1.00 67.94 194 GLN A O 1
ATOM 1593 N N . VAL A 1 195 ? -8.722 -4.660 -20.549 1.00 58.62 195 VAL A N 1
ATOM 1594 C CA . VAL A 1 195 ? -9.191 -4.133 -19.260 1.00 58.62 195 VAL A CA 1
ATOM 1595 C C . VAL A 1 195 ? -9.417 -5.324 -18.322 1.00 58.62 195 VAL A C 1
ATOM 1597 O O . VAL A 1 195 ? -10.062 -6.275 -18.743 1.00 58.62 195 VAL A O 1
ATOM 1600 N N . THR A 1 196 ? -8.875 -5.266 -17.099 1.00 65.69 196 THR A N 1
ATOM 1601 C CA . THR A 1 196 ? -8.880 -6.315 -16.049 1.00 65.69 196 THR A CA 1
ATOM 1602 C C . THR A 1 196 ? -7.884 -7.471 -16.185 1.00 65.69 196 THR A C 1
ATOM 1604 O O . THR A 1 196 ? -7.927 -8.383 -15.361 1.00 65.69 196 THR A O 1
ATOM 1607 N N . SER A 1 197 ? -6.974 -7.467 -17.166 1.00 73.12 197 SER A N 1
ATOM 1608 C CA . SER A 1 197 ? -5.937 -8.517 -17.265 1.00 73.12 197 SER A CA 1
ATOM 1609 C C . SER A 1 197 ? -4.980 -8.544 -16.058 1.00 73.12 197 SER A C 1
ATOM 1611 O O . SER A 1 197 ? -4.449 -9.590 -15.705 1.00 73.12 197 SER A O 1
ATOM 1613 N N . ASP A 1 198 ? -4.824 -7.414 -15.370 1.00 75.12 198 ASP A N 1
ATOM 1614 C CA . ASP A 1 198 ? -4.096 -7.241 -14.108 1.00 75.12 198 ASP A CA 1
ATOM 1615 C C . ASP A 1 198 ? -4.817 -7.802 -12.869 1.00 75.12 198 ASP A C 1
ATOM 1617 O O . ASP A 1 198 ? -4.214 -7.905 -11.802 1.00 75.12 198 ASP A O 1
ATOM 1621 N N . ALA A 1 199 ? -6.083 -8.193 -13.012 1.00 76.94 199 ALA A N 1
ATOM 1622 C CA . ALA A 1 199 ? -6.878 -8.872 -11.990 1.00 76.94 199 ALA A CA 1
ATOM 1623 C C . ALA A 1 199 ? -7.283 -10.297 -12.413 1.00 76.94 199 ALA A C 1
ATOM 1625 O O . ALA A 1 199 ? -8.064 -10.951 -11.719 1.00 76.94 199 ALA A O 1
ATOM 1626 N N . ALA A 1 200 ? -6.790 -10.776 -13.559 1.00 77.75 200 ALA A N 1
ATOM 1627 C CA . ALA A 1 200 ? -7.116 -12.095 -14.072 1.00 77.75 200 ALA A CA 1
ATOM 1628 C C . ALA A 1 200 ? -6.343 -13.186 -13.314 1.00 77.75 200 ALA A C 1
ATOM 1630 O O . ALA A 1 200 ? -5.141 -13.069 -13.073 1.00 77.75 200 ALA A O 1
ATOM 1631 N N . LEU A 1 201 ? -7.046 -14.259 -12.945 1.00 85.94 201 LEU A N 1
ATOM 1632 C CA . LEU A 1 201 ? -6.485 -15.380 -12.179 1.00 85.94 201 LEU A CA 1
ATOM 1633 C C . LEU A 1 201 ? -5.941 -16.512 -13.066 1.00 85.94 201 LEU A C 1
ATOM 1635 O O . LEU A 1 201 ? -5.412 -17.495 -12.556 1.00 85.94 201 LEU A O 1
ATOM 1639 N N . ASP A 1 202 ? -6.073 -16.396 -14.387 1.00 88.06 202 ASP A N 1
ATOM 1640 C CA . ASP A 1 202 ? -5.599 -17.372 -15.374 1.00 88.06 202 ASP A CA 1
ATOM 1641 C C . ASP A 1 202 ? -4.130 -17.158 -15.785 1.00 88.06 202 ASP A C 1
ATOM 1643 O O . ASP A 1 202 ? -3.553 -18.001 -16.472 1.00 88.06 202 ASP A O 1
ATOM 1647 N N . ASN A 1 203 ? -3.501 -16.066 -15.332 1.00 90.44 203 ASN A N 1
ATOM 1648 C CA . ASN A 1 203 ? -2.082 -15.785 -15.526 1.00 90.44 203 ASN A CA 1
ATOM 1649 C C . ASN A 1 203 ? -1.261 -16.228 -14.295 1.00 90.44 203 ASN A C 1
ATOM 1651 O O . ASN A 1 203 ? -1.152 -15.474 -13.323 1.00 90.44 203 ASN A O 1
ATOM 1655 N N . PRO A 1 204 ? -0.624 -17.415 -14.316 1.00 92.75 204 PRO A N 1
ATOM 1656 C CA . PRO A 1 204 ? 0.049 -17.963 -13.138 1.00 92.75 204 PRO A CA 1
ATOM 1657 C C . PRO A 1 204 ? 1.251 -17.129 -12.675 1.00 92.75 204 PRO A C 1
ATOM 1659 O O . PRO A 1 204 ? 1.552 -17.102 -11.483 1.00 92.75 204 PRO A O 1
ATOM 1662 N N . HIS A 1 205 ? 1.937 -16.423 -13.582 1.00 92.38 205 HIS A N 1
ATOM 1663 C CA . HIS A 1 205 ? 3.074 -15.571 -13.215 1.00 92.38 205 HIS A CA 1
ATOM 1664 C C . HIS A 1 205 ? 2.617 -14.316 -12.464 1.00 92.38 205 HIS A C 1
ATOM 1666 O O . HIS A 1 205 ? 3.238 -13.929 -11.473 1.00 92.38 205 HIS A O 1
ATOM 1672 N N . LEU A 1 206 ? 1.521 -13.698 -12.914 1.00 91.88 206 LEU A N 1
ATOM 1673 C CA . LEU A 1 206 ? 0.904 -12.571 -12.218 1.00 91.88 206 LEU A CA 1
ATOM 1674 C C . LEU A 1 206 ? 0.398 -13.000 -10.835 1.00 91.88 206 LEU A C 1
ATOM 1676 O O . LEU A 1 206 ? 0.725 -12.349 -9.845 1.00 91.88 206 LEU A O 1
ATOM 1680 N N . VAL A 1 207 ? -0.325 -14.121 -10.759 1.00 93.56 207 VAL A N 1
ATOM 1681 C CA . VAL A 1 207 ? -0.858 -14.654 -9.495 1.00 93.56 207 VAL A CA 1
ATOM 1682 C C . VAL A 1 207 ? 0.264 -14.952 -8.497 1.00 93.56 207 VAL A C 1
ATOM 1684 O O . VAL A 1 207 ? 0.132 -14.620 -7.323 1.00 93.56 207 VAL A O 1
ATOM 1687 N N . ALA A 1 208 ? 1.403 -15.495 -8.940 1.00 95.56 208 ALA A N 1
ATOM 1688 C CA . ALA A 1 208 ? 2.550 -15.735 -8.061 1.00 95.56 208 ALA A CA 1
ATOM 1689 C C . ALA A 1 208 ? 3.108 -14.438 -7.439 1.00 95.56 208 ALA A C 1
ATOM 1691 O O . ALA A 1 208 ? 3.423 -14.407 -6.249 1.00 95.56 208 ALA A O 1
ATOM 1692 N N . ILE A 1 209 ? 3.191 -13.352 -8.216 1.00 95.19 209 ILE A N 1
ATOM 1693 C CA . ILE A 1 209 ? 3.606 -12.031 -7.714 1.00 95.19 209 ILE A CA 1
ATOM 1694 C C . ILE A 1 209 ? 2.564 -11.466 -6.746 1.00 95.19 209 ILE A C 1
ATOM 1696 O O . ILE A 1 209 ? 2.926 -10.965 -5.683 1.00 95.19 209 ILE A O 1
ATOM 1700 N N . GLN A 1 210 ? 1.278 -11.569 -7.087 1.00 93.69 210 GLN A N 1
ATOM 1701 C CA . GLN A 1 210 ? 0.184 -11.117 -6.228 1.00 93.69 210 GLN A CA 1
ATOM 1702 C C . GLN A 1 210 ? 0.185 -11.862 -4.889 1.00 93.69 210 GLN A C 1
ATOM 1704 O O . GLN A 1 210 ? 0.096 -11.222 -3.847 1.00 93.69 210 GLN A O 1
ATOM 1709 N N . HIS A 1 211 ? 0.359 -13.186 -4.900 1.00 95.62 211 HIS A N 1
ATOM 1710 C CA . HIS A 1 211 ? 0.477 -13.999 -3.688 1.00 95.62 211 HIS A CA 1
ATOM 1711 C C . HIS A 1 211 ? 1.690 -13.591 -2.855 1.00 95.62 211 HIS A C 1
ATOM 1713 O O . HIS A 1 211 ? 1.539 -13.294 -1.676 1.00 95.62 211 HIS A O 1
ATOM 1719 N N . SER A 1 212 ? 2.873 -13.476 -3.469 1.00 97.31 212 SER A N 1
ATOM 1720 C CA . SER A 1 212 ? 4.075 -13.042 -2.748 1.00 97.31 212 SER A CA 1
ATOM 1721 C C . SER A 1 212 ? 3.903 -11.654 -2.123 1.00 97.31 212 SER A C 1
ATOM 1723 O O . SER A 1 212 ? 4.398 -11.402 -1.026 1.00 97.31 212 SER A O 1
ATOM 1725 N N . TYR A 1 213 ? 3.196 -10.748 -2.802 1.00 96.50 213 TYR A N 1
ATOM 1726 C CA . TYR A 1 213 ? 2.865 -9.430 -2.273 1.00 96.50 213 TYR A CA 1
ATOM 1727 C C . TYR A 1 213 ? 1.892 -9.503 -1.088 1.00 96.50 213 TYR A C 1
ATOM 1729 O O . TYR A 1 213 ? 2.131 -8.842 -0.078 1.00 96.50 213 TYR A O 1
ATOM 1737 N N . VAL A 1 214 ? 0.846 -10.329 -1.176 1.00 96.44 214 VAL A N 1
ATOM 1738 C CA . VAL A 1 214 ? -0.085 -10.579 -0.063 1.00 96.44 214 VAL A CA 1
ATOM 1739 C C . VAL A 1 214 ? 0.672 -11.131 1.147 1.00 96.44 214 VAL A C 1
ATOM 1741 O O . VAL A 1 214 ? 0.558 -10.554 2.225 1.00 96.44 214 VAL A O 1
ATOM 1744 N N . ASP A 1 215 ? 1.515 -12.150 0.954 1.00 97.06 215 ASP A N 1
ATOM 1745 C CA . ASP A 1 215 ? 2.349 -12.759 2.004 1.00 97.06 215 ASP A CA 1
ATOM 1746 C C . ASP A 1 215 ? 3.344 -11.771 2.627 1.00 97.06 215 ASP A C 1
ATOM 1748 O O . ASP A 1 215 ? 3.814 -11.954 3.747 1.00 97.06 215 ASP A O 1
ATOM 1752 N N . LYS A 1 216 ? 3.730 -10.726 1.888 1.00 97.25 216 LYS A N 1
ATOM 1753 C CA . LYS A 1 216 ? 4.631 -9.691 2.395 1.00 97.25 216 LYS A CA 1
ATOM 1754 C C . LYS A 1 216 ? 3.901 -8.632 3.226 1.00 97.25 216 LYS A C 1
ATOM 1756 O O . LYS A 1 216 ? 4.521 -8.024 4.105 1.00 97.25 216 LYS A O 1
ATOM 1761 N N . VAL A 1 217 ? 2.640 -8.355 2.896 1.00 95.50 217 VAL A N 1
ATOM 1762 C CA . VAL A 1 217 ? 1.816 -7.330 3.551 1.00 95.50 217 VAL A CA 1
ATOM 1763 C C . VAL A 1 217 ? 1.143 -7.860 4.819 1.00 95.50 217 VAL A C 1
ATOM 1765 O O . VAL A 1 217 ? 1.063 -7.106 5.793 1.00 95.50 217 VAL A O 1
ATOM 1768 N N . LEU A 1 218 ? 0.651 -9.103 4.793 1.00 90.31 218 LEU A N 1
ATOM 1769 C CA . LEU A 1 218 ? -0.084 -9.760 5.883 1.00 90.31 218 LEU A CA 1
ATOM 1770 C C . LEU A 1 218 ? 0.835 -10.596 6.782 1.00 90.31 218 LEU A C 1
ATOM 1772 O O . LEU A 1 218 ? 0.554 -10.630 8.002 1.00 90.31 218 LEU A O 1
#

Secondary structure (DSSP, 8-state):
---------------------------------PPEEE-SS-TTSEEETTEEE---EEE-TTHHHHSB-TTS-BHHHHHHHHHHTT--EEEEESS-SS-TTHHHH-TTTS-S---SEEEEEEEE-TTSSEEEEEEEE-HHHIIIIIHHHHHHHHHTT-EEEEE------SHHHHHT-TTSTTTBSS-----TTSTTGGG-SS-HHHHHHHHHHHHHH-

Foldseek 3Di:
DDDDDDDDDDDDDDDDDDPPPPPPPPPPPVDPFADWDQDPVHNVWTDGVPDTDDQQEDEDAQCLQQCDFPVGDHLLVVLVVCLVVVHAEYEYALHDQFPLCVCVVCVRRRVDGDDQFDQPAPDAAPNRGHATALVHTDVCSCVVPQVVSVVSSVVSNHHYHYDHDDFQQALVRQSRGSPDPRRHDQPQVDDSVDRCPCVDPVRVSSVVSSVVSVVVND

pLDDT: mean 83.12, std 18.53, range [36.31, 98.31]

Sequence (218 aa):
MNKQAFLTRRWDLIRIGWLVLLLAAAHVTAAPAGRLEICPKHPYYFRDGSRHIVLVGVSDRQLFSIWRNDKGFSWQKYLDDLAEHRINYVRQDVFDWGKLLAPQRYPGQLSNPAWPFARTGPGKAMDGKPKFDLTKFDQSYFDERLKPFLREAAKRGIYVELTLFEGLRGRSDFAESLCAEANNINRLGLQARQVTSDAALDNPHLVAIQHSYVDKVL

Radius of gyration: 29.83 Å; chains: 1; bounding box: 55×48×120 Å